Protein AF-A0A2W5YPA6-F1 (afdb_monomer_lite)

Foldseek 3Di:
DDFQAKAQAAAVQQCVPVLCVVVSVVLNVLPIDRALVSVQVSLQVSLVVCCVSCVVFDWADDVVLVVVQVCQVVVHPQWDQDPQGTKHWPDFDAQKTKIKDWGAQSGKFFFKFFQAKKKKKFWATGKWWKWKDAPPDRHTYIHIDYHGDMDIHGGPITMMIRRSHGTIMIMIMRHNVGDCPRMDGSHGHDDD

Sequence (192 aa):
MGASPSFELNHGALARDPRAAELAAALDLLSPIDSEETFNQYCREACRLWVVNFRNRVGETSARFAELLEQIERRSQSVIKTGWGGVVITLHEAPRVEKFLVIREGGYLALEMHEQKDERLEVQEGAGLILGRRPNDRSLTVEMLKPGAKFHFKPGMEHCLIGTEKLLVFERSIDPKGMDQDLIFIYEPAND

Structure (mmCIF, N/CA/C/O backbone):
data_AF-A0A2W5YPA6-F1
#
_entry.id   AF-A0A2W5YPA6-F1
#
loop_
_atom_site.group_PDB
_atom_site.id
_atom_site.type_symbol
_atom_site.label_atom_id
_atom_site.label_alt_id
_atom_site.label_comp_id
_atom_site.label_asym_id
_atom_site.label_entity_id
_atom_site.label_seq_id
_atom_site.pdbx_PDB_ins_code
_atom_site.Cartn_x
_atom_site.Cartn_y
_atom_site.Cartn_z
_atom_site.occupancy
_atom_site.B_iso_or_equiv
_atom_site.auth_seq_id
_atom_site.auth_comp_id
_atom_site.auth_asym_id
_atom_site.auth_atom_id
_atom_site.pdbx_PDB_model_num
ATOM 1 N N . MET A 1 1 ? 19.856 22.870 0.963 1.00 41.56 1 MET A N 1
ATOM 2 C CA . MET A 1 1 ? 18.860 21.990 0.326 1.00 41.56 1 MET A CA 1
ATOM 3 C C . MET A 1 1 ? 19.510 20.626 0.223 1.00 41.56 1 MET A C 1
ATOM 5 O O . MET A 1 1 ? 20.502 20.512 -0.485 1.00 41.56 1 MET A O 1
ATOM 9 N N . GLY A 1 2 ? 19.092 19.673 1.059 1.00 50.84 2 GLY A N 1
ATOM 10 C CA . GLY A 1 2 ? 19.577 18.294 0.954 1.00 50.84 2 GLY A CA 1
ATOM 11 C C . GLY A 1 2 ? 19.057 17.673 -0.340 1.00 50.84 2 GLY A C 1
ATOM 12 O O . GLY A 1 2 ? 18.005 18.087 -0.821 1.00 50.84 2 GLY A O 1
ATOM 13 N N . ALA A 1 3 ? 19.806 16.745 -0.928 1.00 64.50 3 ALA A N 1
ATOM 14 C CA . ALA A 1 3 ? 19.309 15.975 -2.062 1.00 64.50 3 ALA A CA 1
ATOM 15 C C . ALA A 1 3 ? 18.078 15.162 -1.626 1.00 64.50 3 ALA A C 1
ATOM 17 O O . ALA A 1 3 ? 18.093 14.580 -0.538 1.00 64.50 3 ALA A O 1
ATOM 18 N N . SER A 1 4 ? 17.035 15.132 -2.457 1.00 78.69 4 SER A N 1
ATOM 19 C CA . SER A 1 4 ? 15.907 14.219 -2.264 1.00 78.69 4 SER A CA 1
ATOM 20 C C . SER A 1 4 ? 16.412 12.768 -2.294 1.00 78.69 4 SER A C 1
ATOM 22 O O . SER A 1 4 ? 17.335 12.464 -3.057 1.00 78.69 4 SER A O 1
ATOM 24 N N . PRO A 1 5 ? 15.880 11.878 -1.443 1.00 89.00 5 PRO A N 1
ATOM 25 C CA . PRO A 1 5 ? 16.342 10.494 -1.379 1.00 89.00 5 PRO A CA 1
ATOM 26 C C . PRO A 1 5 ? 16.050 9.746 -2.686 1.00 89.00 5 PRO A C 1
ATOM 28 O O . PRO A 1 5 ? 14.962 9.842 -3.213 1.00 89.00 5 PRO A O 1
ATOM 31 N N . SER A 1 6 ? 16.990 8.956 -3.202 1.00 93.75 6 SER A N 1
ATOM 32 C CA . SER A 1 6 ? 16.769 8.138 -4.405 1.00 93.75 6 SER A CA 1
ATOM 33 C C . SER A 1 6 ? 16.605 6.665 -4.035 1.00 93.75 6 SER A C 1
ATOM 35 O O . SER A 1 6 ? 17.335 6.145 -3.183 1.00 93.75 6 SER A O 1
ATOM 37 N N . PHE A 1 7 ? 15.639 6.001 -4.666 1.00 95.38 7 PHE A N 1
ATOM 38 C CA . PHE A 1 7 ? 15.259 4.618 -4.419 1.00 95.38 7 PHE A CA 1
ATOM 39 C C . PHE A 1 7 ? 15.322 3.817 -5.716 1.00 95.38 7 PHE A C 1
ATOM 41 O O . PHE A 1 7 ? 14.496 3.990 -6.611 1.00 95.38 7 PHE A O 1
ATOM 48 N N . GLU A 1 8 ? 16.261 2.878 -5.781 1.00 97.06 8 GLU A N 1
ATOM 49 C CA . GLU A 1 8 ? 16.188 1.808 -6.774 1.00 97.06 8 GLU A CA 1
ATOM 50 C C . GLU A 1 8 ? 14.999 0.898 -6.460 1.00 97.06 8 GLU A C 1
ATOM 52 O O . GLU A 1 8 ? 14.679 0.657 -5.292 1.00 97.06 8 GLU A O 1
ATOM 57 N N . LEU A 1 9 ? 14.359 0.348 -7.481 1.00 97.94 9 LEU A N 1
ATOM 58 C CA . LEU A 1 9 ? 13.240 -0.568 -7.311 1.00 97.94 9 LEU A CA 1
ATOM 59 C C . LEU A 1 9 ? 13.679 -2.007 -7.572 1.00 97.94 9 LEU A C 1
ATOM 61 O O . LEU A 1 9 ? 14.484 -2.287 -8.452 1.00 97.94 9 LEU A O 1
ATOM 65 N N . ASN A 1 10 ? 13.163 -2.936 -6.772 1.00 98.06 10 ASN A N 1
ATOM 66 C CA . ASN A 1 10 ? 13.407 -4.362 -6.926 1.00 98.06 10 ASN A CA 1
ATOM 67 C C . ASN A 1 10 ? 12.083 -5.102 -7.118 1.00 98.06 10 ASN A C 1
ATOM 69 O O . ASN A 1 10 ? 11.376 -5.415 -6.156 1.00 98.06 10 ASN A O 1
ATOM 73 N N . HIS A 1 11 ? 11.782 -5.446 -8.367 1.00 98.19 11 HIS A N 1
ATOM 74 C CA . HIS A 1 11 ? 10.572 -6.180 -8.747 1.00 98.19 11 HIS A CA 1
ATOM 75 C C . HIS A 1 11 ? 10.747 -7.699 -8.720 1.00 98.19 11 HIS A C 1
ATOM 77 O O . HIS A 1 11 ? 9.853 -8.432 -9.141 1.00 98.19 11 HIS A O 1
ATOM 83 N N . GLY A 1 12 ? 11.872 -8.207 -8.211 1.00 97.25 12 GLY A N 1
ATOM 84 C CA . GLY A 1 12 ? 12.168 -9.637 -8.198 1.00 97.25 12 GLY A CA 1
ATOM 85 C C . GLY A 1 12 ? 11.138 -10.466 -7.428 1.00 97.25 12 GLY A C 1
ATOM 86 O O . GLY A 1 12 ? 10.905 -11.617 -7.782 1.00 97.25 12 GLY A O 1
ATOM 87 N N . ALA A 1 13 ? 10.501 -9.901 -6.397 1.00 96.00 13 ALA A N 1
ATOM 88 C CA . ALA A 1 13 ? 9.412 -10.556 -5.674 1.00 96.00 13 ALA A CA 1
ATOM 89 C C . ALA A 1 13 ? 8.113 -10.593 -6.499 1.00 96.00 13 ALA A C 1
ATOM 91 O O . ALA A 1 13 ? 7.509 -11.659 -6.620 1.00 96.00 13 ALA A O 1
ATOM 92 N N . LEU A 1 14 ? 7.734 -9.474 -7.128 1.00 96.56 14 LEU A N 1
ATOM 93 C CA . LEU A 1 14 ? 6.603 -9.398 -8.057 1.00 96.56 14 LEU A CA 1
ATOM 94 C C . LEU A 1 14 ? 6.757 -10.383 -9.229 1.00 96.56 14 LEU A C 1
ATOM 96 O O . LEU A 1 14 ? 5.828 -11.127 -9.536 1.00 96.56 14 LEU A O 1
ATOM 100 N N . ALA A 1 15 ? 7.952 -10.465 -9.818 1.00 96.75 15 ALA A N 1
ATOM 101 C CA . ALA A 1 15 ? 8.258 -11.337 -10.952 1.00 96.75 15 ALA A CA 1
ATOM 102 C C . ALA A 1 15 ? 8.195 -12.845 -10.633 1.00 96.75 15 ALA A C 1
ATOM 104 O O . ALA A 1 15 ? 8.212 -13.665 -11.552 1.00 96.75 15 ALA A O 1
ATOM 105 N N . ARG A 1 16 ? 8.112 -13.244 -9.352 1.00 94.94 16 ARG A N 1
ATOM 106 C CA . ARG A 1 16 ? 7.920 -14.658 -8.975 1.00 94.94 16 ARG A CA 1
ATOM 107 C C . ARG A 1 16 ? 6.534 -15.178 -9.328 1.00 94.94 16 ARG A C 1
ATOM 109 O O . ARG A 1 16 ? 6.386 -16.390 -9.460 1.00 94.94 16 ARG A O 1
ATOM 116 N N . ASP A 1 17 ? 5.534 -14.305 -9.450 1.00 91.38 17 ASP A N 1
ATOM 117 C CA . ASP A 1 17 ? 4.252 -14.681 -10.041 1.00 91.38 17 ASP A CA 1
ATOM 118 C C . ASP A 1 17 ? 4.383 -14.579 -11.569 1.00 91.38 17 ASP A C 1
ATOM 120 O O . ASP A 1 17 ? 4.526 -13.470 -12.089 1.00 91.38 17 ASP A O 1
ATOM 124 N N . PRO A 1 18 ? 4.308 -15.694 -12.322 1.00 91.81 18 PRO A N 1
ATOM 125 C CA . PRO A 1 18 ? 4.454 -15.661 -13.776 1.00 91.81 18 PRO A CA 1
ATOM 126 C C . PRO A 1 18 ? 3.436 -14.747 -14.463 1.00 91.81 18 PRO A C 1
ATOM 128 O O . PRO A 1 18 ? 3.719 -14.199 -15.524 1.00 91.81 18 PRO A O 1
ATOM 131 N N . ARG A 1 19 ? 2.263 -14.542 -13.849 1.00 91.25 19 ARG A N 1
ATOM 132 C CA . ARG A 1 19 ? 1.217 -13.648 -14.369 1.00 91.25 19 ARG A CA 1
ATOM 133 C C . ARG A 1 19 ? 1.603 -12.172 -14.245 1.00 91.25 19 ARG A C 1
ATOM 135 O O . ARG A 1 19 ? 1.060 -11.342 -14.962 1.00 91.25 19 ARG A O 1
ATOM 142 N N . ALA A 1 20 ? 2.526 -11.854 -13.338 1.00 94.56 20 ALA A N 1
ATOM 143 C CA . ALA A 1 20 ? 3.019 -10.507 -13.078 1.00 94.56 20 ALA A CA 1
ATOM 144 C C . ALA A 1 20 ? 4.408 -10.244 -13.681 1.00 94.56 20 ALA A C 1
ATOM 146 O O . ALA A 1 20 ? 4.919 -9.140 -13.531 1.00 94.56 20 ALA A O 1
ATOM 147 N N . ALA A 1 21 ? 5.028 -11.214 -14.361 1.00 95.06 21 ALA A N 1
ATOM 148 C CA . ALA A 1 21 ? 6.384 -11.066 -14.894 1.00 95.06 21 ALA A CA 1
ATOM 149 C C . ALA A 1 21 ? 6.496 -9.925 -15.922 1.00 95.06 21 ALA A C 1
ATOM 151 O O . ALA A 1 21 ? 7.429 -9.128 -15.860 1.00 95.06 21 ALA A O 1
ATOM 152 N N . GLU A 1 22 ? 5.519 -9.802 -16.826 1.00 95.69 22 GLU A N 1
ATOM 153 C CA . GLU A 1 22 ? 5.469 -8.697 -17.795 1.00 95.69 22 GLU A CA 1
ATOM 154 C C . GLU A 1 22 ? 5.248 -7.342 -17.110 1.00 95.69 22 GLU A C 1
ATOM 156 O O . GLU A 1 22 ? 5.902 -6.362 -17.462 1.00 95.69 22 GLU A O 1
ATOM 161 N N . LEU A 1 23 ? 4.375 -7.294 -16.095 1.00 97.12 23 LEU A N 1
ATOM 162 C CA . LEU A 1 23 ? 4.161 -6.096 -15.282 1.00 97.12 23 LEU A CA 1
ATOM 163 C C . LEU A 1 23 ? 5.455 -5.684 -14.566 1.00 97.12 23 LEU A C 1
ATOM 165 O O . LEU A 1 23 ? 5.827 -4.516 -14.600 1.00 97.12 23 LEU A O 1
ATOM 169 N N . ALA A 1 24 ? 6.153 -6.639 -13.948 1.00 97.75 24 ALA A N 1
ATOM 170 C CA . ALA A 1 24 ? 7.416 -6.404 -13.259 1.00 97.75 24 ALA A CA 1
ATOM 171 C C . ALA A 1 24 ? 8.476 -5.829 -14.206 1.00 97.75 24 ALA A C 1
ATOM 173 O O . ALA A 1 24 ? 9.089 -4.820 -13.878 1.00 97.75 24 ALA A O 1
ATOM 174 N N . ALA A 1 25 ? 8.641 -6.415 -15.396 1.00 97.56 25 ALA A N 1
ATOM 175 C CA . ALA A 1 25 ? 9.593 -5.926 -16.391 1.00 97.56 25 ALA A CA 1
ATOM 176 C C . ALA A 1 25 ? 9.253 -4.512 -16.890 1.00 97.56 25 ALA A C 1
ATOM 178 O O . ALA A 1 25 ? 10.150 -3.704 -17.106 1.00 97.56 25 ALA A O 1
ATOM 179 N N . ALA A 1 26 ? 7.966 -4.195 -17.063 1.00 97.88 26 ALA A N 1
ATOM 180 C CA . ALA A 1 26 ? 7.542 -2.859 -17.471 1.00 97.88 26 ALA A CA 1
ATOM 181 C C . ALA A 1 26 ? 7.770 -1.808 -16.371 1.00 97.88 26 ALA A C 1
ATOM 183 O O . ALA A 1 26 ? 8.152 -0.681 -16.678 1.00 97.88 26 ALA A O 1
ATOM 184 N N . LEU A 1 27 ? 7.557 -2.171 -15.102 1.00 98.12 27 LEU A N 1
ATOM 185 C CA . LEU A 1 27 ? 7.780 -1.282 -13.960 1.00 98.12 27 LEU A CA 1
ATOM 186 C C . LEU A 1 27 ? 9.261 -1.074 -13.628 1.00 98.12 27 LEU A C 1
ATOM 188 O O . LEU A 1 27 ? 9.614 -0.010 -13.128 1.00 98.12 27 LEU A O 1
ATOM 192 N N . ASP A 1 28 ? 10.125 -2.045 -13.925 1.00 97.56 28 ASP A N 1
ATOM 193 C CA . ASP A 1 28 ? 11.581 -1.932 -13.749 1.00 97.56 28 ASP A CA 1
ATOM 194 C C . ASP A 1 28 ? 12.168 -0.760 -14.557 1.00 97.56 28 ASP A C 1
ATOM 196 O O . ASP A 1 28 ? 13.028 -0.027 -14.074 1.00 97.56 28 ASP A O 1
ATOM 200 N N . LEU A 1 29 ? 11.604 -0.487 -15.742 1.00 97.75 29 LEU A N 1
ATOM 201 C CA . LEU A 1 29 ? 11.993 0.638 -16.607 1.00 97.75 29 LEU A CA 1
ATOM 202 C C . LEU A 1 29 ? 11.700 2.025 -16.010 1.00 97.75 29 LEU A C 1
ATOM 204 O O . LEU A 1 29 ? 12.133 3.029 -16.573 1.00 97.75 29 LEU A O 1
ATOM 208 N N . LEU A 1 30 ? 10.936 2.087 -14.918 1.00 97.75 30 LEU A N 1
ATOM 209 C CA . LEU A 1 30 ? 10.597 3.318 -14.205 1.00 97.75 30 LEU A CA 1
ATOM 210 C C . LEU A 1 30 ? 11.463 3.528 -12.948 1.00 97.75 30 LEU A C 1
ATOM 212 O O . LEU A 1 30 ? 11.221 4.477 -12.208 1.00 97.75 30 LEU A O 1
ATOM 216 N N . SER A 1 31 ? 12.441 2.652 -12.685 1.00 95.75 31 SER A N 1
ATOM 217 C CA . SER A 1 31 ? 13.458 2.856 -11.644 1.00 95.75 31 SER A CA 1
ATOM 218 C C . SER A 1 31 ? 14.522 3.866 -12.112 1.00 95.75 31 SER A C 1
ATOM 220 O O . SER A 1 31 ? 14.900 3.835 -13.287 1.00 95.75 31 SER A O 1
ATOM 222 N N . PRO A 1 32 ? 15.075 4.713 -11.223 1.00 97.00 32 PRO A N 1
ATOM 223 C CA . PRO A 1 32 ? 14.733 4.873 -9.808 1.00 97.00 32 PRO A CA 1
ATOM 224 C C . PRO A 1 32 ? 13.568 5.847 -9.568 1.00 97.00 32 PRO A C 1
ATOM 226 O O . PRO A 1 32 ? 13.236 6.676 -10.412 1.00 97.00 32 PRO A O 1
ATOM 229 N N . ILE A 1 33 ? 13.007 5.802 -8.357 1.00 97.38 33 ILE A N 1
ATOM 230 C CA . ILE A 1 33 ? 12.191 6.896 -7.811 1.00 97.38 33 ILE A CA 1
ATOM 231 C C . ILE A 1 33 ? 13.128 7.840 -7.053 1.00 97.38 33 ILE A C 1
ATOM 233 O O . ILE A 1 33 ? 13.719 7.456 -6.049 1.00 97.38 33 ILE A O 1
ATOM 237 N N . ASP A 1 34 ? 13.284 9.067 -7.529 1.00 96.00 34 ASP A N 1
ATOM 238 C CA . ASP A 1 34 ? 14.237 10.063 -7.012 1.00 96.00 34 ASP A CA 1
ATOM 239 C C . ASP A 1 34 ? 13.623 11.453 -6.779 1.00 96.00 34 ASP A C 1
ATOM 241 O O . ASP A 1 34 ? 14.274 12.381 -6.286 1.00 96.00 34 ASP A O 1
ATOM 245 N N . SER A 1 35 ? 12.338 11.595 -7.084 1.00 96.25 35 SER A N 1
ATOM 246 C CA . SER A 1 35 ? 11.561 12.803 -6.877 1.00 96.25 35 SER A CA 1
ATOM 247 C C . SER A 1 35 ? 10.093 12.455 -6.651 1.00 96.25 35 SER A C 1
ATOM 249 O O . SER A 1 35 ? 9.631 11.356 -6.958 1.00 96.25 35 SER A O 1
ATOM 251 N N . GLU A 1 36 ? 9.337 13.425 -6.145 1.00 96.44 36 GLU A N 1
ATOM 252 C CA . GLU A 1 36 ? 7.888 13.287 -6.022 1.00 96.44 36 GLU A CA 1
ATOM 253 C C . GLU A 1 36 ? 7.225 13.092 -7.396 1.00 96.44 36 GLU A C 1
ATOM 255 O O . GLU A 1 36 ? 6.270 12.330 -7.525 1.00 96.44 36 GLU A O 1
ATOM 260 N N . GLU A 1 37 ? 7.762 13.714 -8.450 1.00 97.00 37 GLU A N 1
ATOM 261 C CA . GLU A 1 37 ? 7.272 13.542 -9.819 1.00 97.00 37 GLU A CA 1
ATOM 262 C C . GLU A 1 37 ? 7.451 12.098 -10.305 1.00 97.00 37 GLU A C 1
ATOM 264 O O . GLU A 1 37 ? 6.480 11.485 -10.763 1.00 97.00 37 GLU A O 1
ATOM 269 N N . THR A 1 38 ? 8.651 11.526 -10.150 1.00 97.81 38 THR A N 1
ATOM 270 C CA . THR A 1 38 ? 8.932 10.139 -10.560 1.00 97.81 38 THR A CA 1
ATOM 271 C C . THR A 1 38 ? 8.180 9.127 -9.692 1.00 97.81 38 THR A C 1
ATOM 273 O O . THR A 1 38 ? 7.680 8.132 -10.218 1.00 97.81 38 THR A O 1
ATOM 276 N N . PHE A 1 39 ? 7.963 9.418 -8.403 1.00 98.25 39 PHE A N 1
ATOM 277 C CA . PHE A 1 39 ? 7.084 8.633 -7.524 1.00 98.25 39 PHE A CA 1
ATOM 278 C C . PHE A 1 39 ? 5.639 8.583 -8.041 1.00 98.25 39 PHE A C 1
ATOM 280 O O . PHE A 1 39 ? 5.053 7.508 -8.201 1.00 98.25 39 PHE A O 1
ATOM 287 N N . ASN A 1 40 ? 5.066 9.746 -8.342 1.00 98.25 40 ASN A N 1
ATOM 288 C CA . ASN A 1 40 ? 3.693 9.854 -8.821 1.00 98.25 40 ASN A CA 1
ATOM 289 C C . ASN A 1 40 ? 3.522 9.241 -10.219 1.00 98.25 40 ASN A C 1
ATOM 291 O O . ASN A 1 40 ? 2.516 8.582 -10.496 1.00 98.25 40 ASN A O 1
ATOM 295 N N . GLN A 1 41 ? 4.509 9.418 -11.104 1.00 98.31 41 GLN A N 1
ATOM 296 C CA . GLN A 1 41 ? 4.551 8.735 -12.396 1.00 98.31 41 GLN A CA 1
ATOM 297 C C . GLN A 1 41 ? 4.548 7.216 -12.208 1.00 98.31 41 GLN A C 1
ATOM 299 O O . GLN A 1 41 ? 3.727 6.538 -12.826 1.00 98.31 41 GLN A O 1
ATOM 304 N N . TYR A 1 42 ? 5.412 6.694 -11.335 1.00 98.62 42 TYR A N 1
ATOM 305 C CA . TYR A 1 42 ? 5.494 5.266 -11.052 1.00 98.62 42 TYR A CA 1
ATOM 306 C C . TYR A 1 42 ? 4.154 4.703 -10.565 1.00 98.62 42 TYR A C 1
ATOM 308 O O . TYR A 1 42 ? 3.667 3.710 -11.106 1.00 98.62 42 TYR A O 1
ATOM 316 N N . CYS A 1 43 ? 3.514 5.355 -9.588 1.00 98.62 43 CYS A N 1
ATOM 317 C CA . CYS A 1 43 ? 2.253 4.876 -9.020 1.00 98.62 43 CYS A CA 1
ATOM 318 C C . CYS A 1 43 ? 1.112 4.863 -10.049 1.00 98.62 43 CYS A C 1
ATOM 320 O O . CYS A 1 43 ? 0.372 3.881 -10.145 1.00 98.62 43 CYS A O 1
ATOM 322 N N . ARG A 1 44 ? 0.994 5.913 -10.873 1.00 98.25 44 ARG A N 1
ATOM 323 C CA . ARG A 1 44 ? -0.011 5.965 -11.948 1.00 98.25 44 ARG A CA 1
ATOM 324 C C . ARG A 1 44 ? 0.236 4.910 -13.022 1.00 98.25 44 ARG A C 1
ATOM 326 O O . ARG A 1 44 ? -0.708 4.243 -13.448 1.00 98.25 44 ARG A O 1
ATOM 333 N N . GLU A 1 45 ? 1.487 4.728 -13.437 1.00 98.31 45 GLU A N 1
ATOM 334 C CA . GLU A 1 45 ? 1.840 3.704 -14.422 1.00 98.31 45 GLU A CA 1
ATOM 335 C C . GLU A 1 45 ? 1.631 2.289 -13.880 1.00 98.31 45 GLU A C 1
ATOM 337 O O . GLU A 1 45 ? 1.141 1.434 -14.614 1.00 98.31 45 GLU A O 1
ATOM 342 N N . ALA A 1 46 ? 1.887 2.045 -12.593 1.00 98.38 46 ALA A N 1
ATOM 343 C CA . ALA A 1 46 ? 1.551 0.783 -11.942 1.00 98.38 46 ALA A CA 1
ATOM 344 C C . ALA A 1 46 ? 0.056 0.466 -12.027 1.00 98.38 46 ALA A C 1
ATOM 346 O O . ALA A 1 46 ? -0.308 -0.633 -12.450 1.00 98.38 46 ALA A O 1
ATOM 347 N N . CYS A 1 47 ? -0.814 1.430 -11.719 1.00 97.88 47 CYS A N 1
ATOM 348 C CA . CYS A 1 47 ? -2.259 1.268 -11.885 1.00 97.88 47 CYS A CA 1
ATOM 349 C C . CYS A 1 47 ? -2.645 1.025 -13.354 1.00 97.88 47 CYS A C 1
ATOM 351 O O . CYS A 1 47 ? -3.427 0.120 -13.652 1.00 97.88 47 CYS A O 1
ATOM 353 N N . ARG A 1 48 ? -2.070 1.783 -14.298 1.00 97.50 48 ARG A N 1
ATOM 354 C CA . ARG A 1 48 ? -2.369 1.644 -15.733 1.00 97.50 48 ARG A CA 1
ATOM 355 C C . ARG A 1 48 ? -1.945 0.280 -16.286 1.00 97.50 48 ARG A C 1
ATOM 357 O O . ARG A 1 48 ? -2.726 -0.371 -16.980 1.00 97.50 48 ARG A O 1
ATOM 364 N N . LEU A 1 49 ? -0.716 -0.147 -16.003 1.00 97.38 49 LEU A N 1
ATOM 365 C CA . LEU A 1 49 ? -0.167 -1.427 -16.454 1.00 97.38 49 LEU A CA 1
ATOM 366 C C . LEU A 1 49 ? -0.913 -2.600 -15.816 1.00 97.38 49 LEU A C 1
ATOM 368 O O . LEU A 1 49 ? -1.196 -3.586 -16.493 1.00 97.38 49 LEU A O 1
ATOM 372 N N . TRP A 1 50 ? -1.324 -2.471 -14.553 1.00 97.19 50 TRP A N 1
ATOM 373 C CA . TRP A 1 50 ? -2.134 -3.487 -13.890 1.00 97.19 50 TRP A CA 1
ATOM 374 C C . TRP A 1 50 ? -3.413 -3.819 -14.665 1.00 97.19 50 TRP A C 1
ATOM 376 O O . TRP A 1 50 ? -3.685 -4.992 -14.915 1.00 97.19 50 TRP A O 1
ATOM 386 N N . VAL A 1 51 ? -4.163 -2.807 -15.114 1.00 93.75 51 VAL A N 1
ATOM 387 C CA . VAL A 1 51 ? -5.401 -2.998 -15.897 1.00 93.75 51 VAL A CA 1
ATOM 388 C C . VAL A 1 51 ? -5.142 -3.762 -17.203 1.00 93.75 51 VAL A C 1
ATOM 390 O O . VAL A 1 51 ? -5.975 -4.559 -17.641 1.00 93.75 51 VAL A O 1
ATOM 393 N N . VAL A 1 52 ? -3.979 -3.553 -17.827 1.00 92.38 52 VAL A N 1
ATOM 394 C CA . VAL A 1 52 ? -3.590 -4.256 -19.058 1.00 92.38 52 VAL A CA 1
ATOM 395 C C . VAL A 1 52 ? -3.286 -5.729 -18.778 1.00 92.38 52 VAL A C 1
ATOM 397 O O . VAL A 1 52 ? -3.754 -6.595 -19.524 1.00 92.38 52 VAL A O 1
ATOM 400 N N . ASN A 1 53 ? -2.547 -6.007 -17.702 1.00 92.88 53 ASN A N 1
ATOM 401 C CA . ASN A 1 53 ? -2.068 -7.343 -17.342 1.00 92.88 53 ASN A CA 1
ATOM 402 C C . ASN A 1 53 ? -3.130 -8.213 -16.647 1.00 92.88 53 ASN A C 1
ATOM 404 O O . ASN A 1 53 ? -3.165 -9.425 -16.857 1.00 92.88 53 ASN A O 1
ATOM 408 N N . PHE A 1 54 ? -4.033 -7.617 -15.868 1.00 93.06 54 PHE A N 1
ATOM 409 C CA . PHE A 1 54 ? -5.016 -8.324 -15.042 1.00 93.06 54 PHE A CA 1
ATOM 410 C C . PHE A 1 54 ? -6.458 -7.971 -15.419 1.00 93.06 54 PHE A C 1
ATOM 412 O O . PHE A 1 54 ? -7.258 -7.533 -14.596 1.00 93.06 54 PHE A O 1
ATOM 419 N N . ARG A 1 55 ? -6.835 -8.229 -16.677 1.00 83.81 55 ARG A N 1
ATOM 420 C CA . ARG A 1 55 ? -8.186 -7.924 -17.197 1.00 83.81 55 ARG A CA 1
ATOM 421 C C . ARG A 1 55 ? -9.332 -8.570 -16.413 1.00 83.81 55 ARG A C 1
ATOM 423 O O . ARG A 1 55 ? -10.421 -8.011 -16.357 1.00 83.81 55 ARG A O 1
ATOM 430 N N . ASN A 1 56 ? -9.086 -9.735 -15.818 1.00 85.50 56 ASN A N 1
ATOM 431 C CA . ASN A 1 56 ? -10.079 -10.466 -15.028 1.00 85.50 56 ASN A CA 1
ATOM 432 C C . ASN A 1 56 ? -10.047 -10.109 -13.536 1.00 85.50 56 ASN A C 1
ATOM 434 O O . ASN A 1 56 ? -10.726 -10.778 -12.763 1.00 85.50 56 ASN A O 1
ATOM 438 N N . ARG A 1 57 ? -9.287 -9.070 -13.152 1.00 86.62 57 ARG A N 1
ATOM 439 C CA . ARG A 1 57 ? -8.972 -8.704 -11.765 1.00 86.62 57 ARG A CA 1
ATOM 440 C C . ARG A 1 57 ? -8.232 -9.821 -11.014 1.00 86.62 57 ARG A C 1
ATOM 442 O O . ARG A 1 57 ? -8.244 -10.989 -11.404 1.00 86.62 57 ARG A O 1
ATOM 449 N N . VAL A 1 58 ? -7.514 -9.456 -9.961 1.00 87.56 58 VAL A N 1
ATOM 450 C CA . VAL A 1 58 ? -6.797 -10.402 -9.091 1.00 87.56 58 VAL A CA 1
ATOM 451 C C . VAL A 1 58 ? -7.546 -10.604 -7.784 1.00 87.56 58 VAL A C 1
ATOM 453 O O . VAL A 1 58 ? -7.544 -11.719 -7.260 1.00 87.56 58 VAL A O 1
ATOM 456 N N . GLY A 1 59 ? -8.172 -9.550 -7.258 1.00 85.62 59 GLY A N 1
ATOM 457 C CA . GLY A 1 59 ? -8.894 -9.587 -5.997 1.00 85.62 59 GLY A CA 1
ATOM 458 C C . GLY A 1 59 ? -10.361 -9.213 -6.159 1.00 85.62 59 GLY A C 1
ATOM 459 O O . GLY A 1 59 ? -10.730 -8.311 -6.908 1.00 85.62 59 GLY A O 1
ATOM 460 N N . GLU A 1 60 ? -11.216 -9.894 -5.406 1.00 91.00 60 GLU A N 1
ATOM 461 C CA . GLU A 1 60 ? -12.614 -9.505 -5.262 1.00 91.00 60 GLU A CA 1
ATOM 462 C C . GLU A 1 60 ? -12.781 -8.594 -4.042 1.00 91.00 60 GLU A C 1
ATOM 464 O O . GLU A 1 60 ? -12.045 -8.700 -3.056 1.00 91.00 60 GLU A O 1
ATOM 469 N N . THR A 1 61 ? -13.772 -7.708 -4.107 1.00 93.12 61 THR A N 1
ATOM 470 C CA . THR A 1 61 ? -14.237 -6.922 -2.959 1.00 93.12 61 THR A CA 1
ATOM 471 C C . THR A 1 61 ? -15.675 -7.278 -2.635 1.00 93.12 61 THR A C 1
ATOM 473 O O . THR A 1 61 ? -16.488 -7.456 -3.544 1.00 93.12 61 THR A O 1
ATOM 476 N N . SER A 1 62 ? -15.998 -7.324 -1.350 1.00 94.94 62 SER A N 1
ATOM 477 C CA . SER A 1 62 ? -17.343 -7.585 -0.851 1.00 94.94 62 SER A CA 1
ATOM 478 C C . SER A 1 62 ? -18.147 -6.285 -0.689 1.00 94.94 62 SER A C 1
ATOM 480 O O . SER A 1 62 ? -17.661 -5.182 -0.960 1.00 94.94 62 SER A O 1
ATOM 482 N N . ALA A 1 63 ? -19.391 -6.395 -0.207 1.00 96.19 63 ALA A N 1
ATOM 483 C CA . ALA A 1 63 ? -20.190 -5.232 0.191 1.00 96.19 63 ALA A CA 1
ATOM 484 C C . ALA A 1 63 ? -19.491 -4.386 1.274 1.00 96.19 63 ALA A C 1
ATOM 486 O O . ALA A 1 63 ? -19.642 -3.166 1.292 1.00 96.19 63 ALA A O 1
ATOM 487 N N . ARG A 1 64 ? -18.649 -5.013 2.108 1.00 97.06 64 ARG A N 1
ATOM 488 C CA . ARG A 1 64 ? -17.924 -4.353 3.195 1.00 97.06 64 ARG A CA 1
ATOM 489 C C . ARG A 1 64 ? -17.036 -3.215 2.702 1.00 97.06 64 ARG A C 1
ATOM 491 O O . ARG A 1 64 ? -17.017 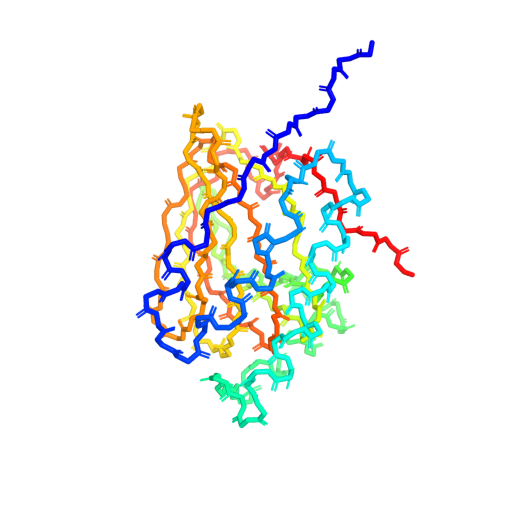-2.157 3.326 1.00 97.06 64 ARG A O 1
ATOM 498 N N . PHE A 1 65 ? -16.316 -3.399 1.591 1.00 98.12 65 PHE A N 1
ATOM 499 C CA . PHE A 1 65 ? -15.506 -2.322 1.014 1.00 98.12 65 PHE A CA 1
ATOM 500 C C . PHE A 1 65 ? -16.371 -1.097 0.695 1.00 98.12 65 PHE A C 1
ATOM 502 O O . PHE A 1 65 ? -16.016 0.027 1.047 1.00 98.12 65 PHE A O 1
ATOM 509 N N . ALA A 1 66 ? -17.517 -1.314 0.043 1.00 97.44 66 ALA A N 1
ATOM 510 C CA . ALA A 1 66 ? -18.419 -0.235 -0.345 1.00 97.44 66 ALA A CA 1
ATOM 511 C C . ALA A 1 66 ? -19.015 0.477 0.879 1.00 97.44 66 ALA A C 1
ATOM 513 O O . ALA A 1 66 ? -19.055 1.704 0.899 1.00 97.44 66 ALA A O 1
ATOM 514 N N . GLU A 1 67 ? -19.404 -0.275 1.909 1.00 97.69 67 GLU A N 1
ATOM 515 C CA . GLU A 1 67 ? -19.927 0.267 3.168 1.00 97.69 67 GLU A CA 1
ATOM 516 C C . GLU A 1 67 ? -18.895 1.138 3.898 1.00 97.69 67 GLU A C 1
ATOM 518 O O . GLU A 1 67 ? -19.214 2.243 4.336 1.00 97.69 67 GLU A O 1
ATOM 523 N N . LEU A 1 68 ? -17.644 0.678 4.015 1.00 98.00 68 LEU A N 1
ATOM 524 C CA . LEU A 1 68 ? -16.576 1.450 4.661 1.00 98.00 68 LEU A CA 1
ATOM 525 C C . LEU A 1 68 ? -16.223 2.704 3.856 1.00 98.00 68 LEU A C 1
ATOM 527 O O . LEU A 1 68 ? -16.038 3.782 4.422 1.00 98.00 68 LEU A O 1
ATOM 531 N N . LEU A 1 69 ? -16.179 2.587 2.529 1.00 97.75 69 LEU A N 1
ATOM 532 C CA . LEU A 1 69 ? -15.947 3.727 1.653 1.00 97.75 69 LEU A CA 1
ATOM 533 C C . LEU A 1 69 ? -17.073 4.763 1.762 1.00 97.75 69 LEU A C 1
ATOM 535 O O . LEU A 1 69 ? -16.814 5.963 1.794 1.00 97.75 69 LEU A O 1
ATOM 539 N N . GLU A 1 70 ? -18.322 4.316 1.861 1.00 97.00 70 GLU A N 1
ATOM 540 C CA . GLU A 1 70 ? -19.462 5.200 2.075 1.00 97.00 70 GLU A CA 1
ATOM 541 C C . GLU A 1 70 ? -19.388 5.919 3.432 1.00 97.00 70 GLU A C 1
ATOM 543 O O . GLU A 1 70 ? -19.676 7.116 3.506 1.00 97.00 70 GLU A O 1
ATOM 548 N N . GLN A 1 71 ? -18.950 5.237 4.496 1.00 96.81 71 GLN A N 1
ATOM 549 C CA . GLN A 1 71 ? -18.724 5.873 5.799 1.00 96.81 71 GLN A CA 1
ATOM 550 C C . GLN A 1 71 ? -17.695 7.009 5.714 1.00 96.81 71 GLN A C 1
ATOM 552 O O . GLN A 1 71 ? -17.929 8.079 6.292 1.00 96.81 71 GLN A O 1
ATOM 557 N N . ILE A 1 72 ? -16.603 6.798 4.964 1.00 97.25 72 ILE A N 1
ATOM 558 C CA . ILE A 1 72 ? -15.572 7.812 4.690 1.00 97.25 72 ILE A CA 1
ATOM 559 C C . ILE A 1 72 ? -16.169 8.996 3.922 1.00 97.25 72 ILE A C 1
ATOM 561 O O . ILE A 1 72 ? -15.984 10.149 4.317 1.00 97.25 72 ILE A O 1
ATOM 565 N N . GLU A 1 73 ? -16.923 8.733 2.853 1.00 95.31 73 GLU A N 1
ATOM 566 C CA . GLU A 1 73 ? -17.523 9.785 2.025 1.00 95.31 73 GLU A CA 1
ATOM 567 C C . GLU A 1 73 ? -18.533 10.641 2.789 1.00 95.31 73 GLU A C 1
ATOM 569 O O . GLU A 1 73 ? -18.572 11.862 2.620 1.00 95.31 73 GLU A O 1
ATOM 574 N N . ARG A 1 74 ? -19.295 10.022 3.694 1.00 95.00 74 ARG A N 1
ATOM 575 C CA . ARG A 1 74 ? -20.240 10.715 4.578 1.00 95.00 74 ARG A CA 1
ATOM 576 C C . ARG A 1 74 ? -19.562 11.459 5.733 1.00 95.00 74 ARG A C 1
ATOM 578 O O . ARG A 1 74 ? -20.258 12.155 6.467 1.00 95.00 74 ARG A O 1
ATOM 585 N N . ARG A 1 75 ? -18.237 11.330 5.901 1.00 88.88 75 ARG A N 1
ATOM 586 C CA . ARG A 1 75 ? -17.467 11.876 7.035 1.00 88.88 75 ARG A CA 1
ATOM 587 C C . ARG A 1 75 ? -18.079 11.484 8.383 1.00 88.88 75 ARG A C 1
ATOM 589 O O . ARG A 1 75 ? -18.307 12.327 9.249 1.00 88.88 75 ARG A O 1
ATOM 596 N N . SER A 1 76 ? -18.383 10.194 8.525 1.00 84.88 76 SER A N 1
ATOM 597 C CA . SER A 1 76 ? -18.906 9.632 9.775 1.00 84.88 76 SER A CA 1
ATOM 598 C C . SER A 1 76 ? -17.893 9.784 10.921 1.00 84.88 76 SER A C 1
ATOM 600 O O . SER A 1 76 ? -16.744 10.168 10.712 1.00 84.88 76 SER A O 1
ATOM 602 N N . GLN A 1 77 ? -18.295 9.492 12.158 1.00 86.38 77 GLN A N 1
ATOM 603 C CA . GLN A 1 77 ? -17.351 9.501 13.278 1.00 86.38 77 GLN A CA 1
ATOM 604 C C . GLN A 1 77 ? -16.225 8.472 13.046 1.00 86.38 77 GLN A C 1
ATOM 606 O O . GLN A 1 77 ? -16.475 7.400 12.501 1.00 86.38 77 GLN A O 1
ATOM 611 N N . SER A 1 78 ? -15.001 8.798 13.475 1.00 92.88 78 SER A N 1
ATOM 612 C CA . SER A 1 78 ? -13.827 7.909 13.402 1.00 92.88 78 SER A CA 1
ATOM 613 C C . SER A 1 78 ? -13.345 7.567 11.983 1.00 92.88 78 SER A C 1
ATOM 615 O O . SER A 1 78 ? -12.774 6.499 11.767 1.00 92.88 78 SER A O 1
ATOM 617 N N . VAL A 1 79 ? -13.526 8.473 11.015 1.00 95.75 79 VAL A N 1
ATOM 618 C CA . VAL A 1 79 ? -12.964 8.329 9.661 1.00 95.75 79 VAL A CA 1
ATOM 619 C C . VAL A 1 79 ? -12.030 9.483 9.303 1.00 95.75 79 VAL A C 1
ATOM 621 O O . VAL A 1 79 ? -12.215 10.610 9.763 1.00 95.75 79 VAL A O 1
ATOM 624 N N . ILE A 1 80 ? -11.055 9.214 8.437 1.00 95.00 80 ILE A N 1
ATOM 625 C CA . ILE A 1 80 ? -10.180 10.224 7.827 1.00 95.00 80 ILE A CA 1
ATOM 626 C C . ILE A 1 80 ? -10.337 10.103 6.312 1.00 95.00 80 ILE A C 1
ATOM 628 O O . ILE A 1 80 ? -10.028 9.060 5.741 1.00 95.00 80 ILE A O 1
ATOM 632 N N . LYS A 1 81 ? -10.842 11.152 5.654 1.00 96.06 81 LYS A N 1
ATOM 633 C CA . LYS A 1 81 ? -10.997 11.183 4.191 1.00 96.06 81 LYS A CA 1
ATOM 634 C C . LYS A 1 81 ? -9.721 11.701 3.532 1.00 96.06 81 LYS A C 1
ATOM 636 O O . LYS A 1 81 ? -9.209 12.740 3.940 1.00 96.06 81 LYS A O 1
ATOM 641 N N . THR A 1 82 ? -9.270 11.018 2.485 1.00 94.38 82 THR A N 1
ATOM 642 C CA . THR A 1 82 ? -8.063 11.355 1.714 1.00 94.38 82 THR A CA 1
ATOM 643 C C . THR A 1 82 ? -8.360 11.351 0.209 1.00 94.38 82 THR A C 1
ATOM 645 O O . THR A 1 82 ? -9.448 10.956 -0.214 1.00 94.38 82 THR A O 1
ATOM 648 N N . GLY A 1 83 ? -7.405 11.794 -0.619 1.00 93.81 83 GLY A N 1
ATOM 649 C CA . GLY A 1 83 ? -7.531 11.737 -2.084 1.00 93.81 83 GLY A CA 1
ATOM 650 C C . GLY A 1 83 ? -7.560 10.305 -2.637 1.00 93.81 83 GLY A C 1
ATOM 651 O O . GLY A 1 83 ? -8.288 10.013 -3.581 1.00 93.81 83 GLY A O 1
ATOM 652 N N . TRP A 1 84 ? -6.845 9.377 -1.996 1.00 96.50 84 TRP A N 1
ATOM 653 C CA . TRP A 1 84 ? -6.768 7.969 -2.407 1.00 96.50 84 TRP A CA 1
ATOM 654 C C . TRP A 1 84 ? -7.926 7.098 -1.887 1.00 96.50 84 TRP A C 1
ATOM 656 O O . TRP A 1 84 ? -8.061 5.939 -2.284 1.00 96.50 84 TRP A O 1
ATOM 666 N N . GLY A 1 85 ? -8.777 7.630 -1.007 1.00 97.12 85 GLY A N 1
ATOM 667 C CA . GLY A 1 85 ? -9.853 6.896 -0.347 1.00 97.12 85 GLY A CA 1
ATOM 668 C C . GLY A 1 85 ? -10.022 7.371 1.089 1.00 97.12 85 GLY A C 1
ATOM 669 O O . GLY A 1 85 ? -10.579 8.445 1.329 1.00 97.12 85 GLY A O 1
ATOM 670 N N . GLY A 1 86 ? -9.545 6.579 2.045 1.00 97.38 86 GLY A N 1
ATOM 671 C CA . GLY A 1 86 ? -9.438 7.026 3.425 1.00 97.38 86 GLY A CA 1
ATOM 672 C C . GLY A 1 86 ? -9.264 5.909 4.439 1.00 97.38 86 GLY A C 1
ATOM 673 O O . GLY A 1 86 ? -8.979 4.756 4.116 1.00 97.38 86 GLY A O 1
ATOM 674 N N . VAL A 1 87 ? -9.459 6.286 5.694 1.00 97.69 87 VAL A N 1
ATOM 675 C CA . VAL A 1 87 ? -9.254 5.444 6.865 1.00 97.69 87 VAL A CA 1
ATOM 676 C C . VAL A 1 87 ? -10.552 5.341 7.656 1.00 97.69 87 VAL A C 1
ATOM 678 O O . VAL A 1 87 ? -11.216 6.354 7.875 1.00 97.69 87 VAL A O 1
ATOM 681 N N . VAL A 1 88 ? -10.879 4.142 8.138 1.00 98.06 88 VAL A N 1
ATOM 682 C CA . VAL A 1 88 ? -11.908 3.919 9.167 1.00 98.06 88 VAL A CA 1
ATOM 683 C C . VAL A 1 88 ? -11.233 3.369 10.418 1.00 98.06 88 VAL A C 1
ATOM 685 O O . VAL A 1 88 ? -10.706 2.259 10.399 1.00 98.06 88 VAL A O 1
ATOM 688 N N . ILE A 1 89 ? -11.235 4.137 11.504 1.00 97.06 89 ILE A N 1
ATOM 689 C CA . ILE A 1 89 ? -10.613 3.765 12.778 1.00 97.06 89 ILE A CA 1
ATOM 690 C C . ILE A 1 89 ? -11.598 2.899 13.567 1.00 97.06 89 ILE A C 1
ATOM 692 O O . ILE A 1 89 ? -12.712 3.331 13.865 1.00 97.06 89 ILE A O 1
ATOM 696 N N . THR A 1 90 ? -11.186 1.683 13.923 1.00 96.62 90 THR A N 1
ATOM 697 C CA . THR A 1 90 ? -12.015 0.726 14.675 1.00 96.62 90 THR A CA 1
ATOM 698 C C . THR A 1 90 ? -11.625 0.618 16.141 1.00 96.62 90 THR A C 1
ATOM 700 O O . THR A 1 90 ? -12.473 0.292 16.968 1.00 96.62 90 THR A O 1
ATOM 703 N N . LEU A 1 91 ? -10.369 0.922 16.477 1.00 95.62 91 LEU A N 1
ATOM 704 C CA . LEU A 1 91 ? -9.881 1.007 17.850 1.00 95.62 91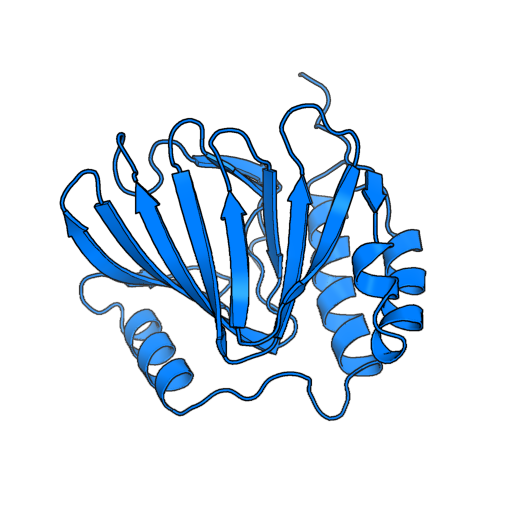 LEU A CA 1
ATOM 705 C C . LEU A 1 91 ? -8.898 2.169 17.967 1.00 95.62 91 LEU A C 1
ATOM 707 O O . LEU A 1 91 ? -7.980 2.288 17.158 1.00 95.62 91 LEU A O 1
ATOM 711 N N . HIS A 1 92 ? -9.060 2.990 19.000 1.00 94.00 92 HIS A N 1
ATOM 712 C CA . HIS A 1 92 ? -8.096 4.025 19.358 1.00 94.00 92 HIS A CA 1
ATOM 713 C C . HIS A 1 92 ? -7.947 4.065 20.882 1.00 94.00 92 HIS A C 1
ATOM 715 O O . HIS A 1 92 ? -8.656 4.785 21.581 1.00 94.00 92 HIS A O 1
ATOM 721 N N . GLU A 1 93 ? -7.036 3.242 21.397 1.00 93.00 93 GLU A N 1
ATOM 722 C CA . GLU A 1 93 ? -6.756 3.086 22.825 1.00 93.00 93 GLU A CA 1
ATOM 723 C C . GLU A 1 93 ? -5.248 3.102 23.046 1.00 93.00 93 GLU A C 1
ATOM 725 O O . GLU A 1 93 ? -4.598 2.066 22.926 1.00 93.00 93 GLU A O 1
ATOM 730 N N . ALA A 1 94 ? -4.687 4.268 23.371 1.00 89.69 94 ALA A N 1
ATOM 731 C CA . ALA A 1 94 ? -3.242 4.462 23.427 1.00 89.69 94 ALA A CA 1
ATOM 732 C C . ALA A 1 94 ? -2.506 3.362 24.237 1.00 89.69 94 ALA A C 1
ATOM 734 O O . ALA A 1 94 ? -2.901 3.058 25.367 1.00 89.69 94 ALA A O 1
ATOM 735 N N . PRO A 1 95 ? -1.426 2.769 23.691 1.00 92.62 95 PRO A N 1
ATOM 736 C CA . PRO A 1 95 ? -0.805 3.077 22.397 1.00 92.62 95 PRO A CA 1
ATOM 737 C C . PRO A 1 95 ? -1.386 2.267 21.220 1.00 92.62 95 PRO A C 1
ATOM 739 O O . PRO A 1 95 ? -0.812 2.250 20.146 1.00 92.62 95 PRO A O 1
ATOM 742 N N . ARG A 1 96 ? -2.467 1.511 21.393 1.00 95.31 96 ARG A N 1
ATOM 743 C CA . ARG A 1 96 ? -3.023 0.631 20.357 1.00 95.31 96 ARG A CA 1
ATOM 744 C C . ARG A 1 96 ? -3.957 1.387 19.419 1.00 95.31 96 ARG A C 1
ATOM 746 O O . ARG A 1 96 ? -4.902 2.042 19.863 1.00 95.31 96 ARG A O 1
ATOM 753 N N . VAL A 1 97 ? -3.744 1.201 18.123 1.00 95.56 97 VAL A N 1
ATOM 754 C CA . VAL A 1 97 ? -4.643 1.684 17.074 1.00 95.56 97 VAL A CA 1
ATOM 755 C C . VAL A 1 97 ? -4.971 0.528 16.134 1.00 95.56 97 VAL A C 1
ATOM 757 O O . VAL A 1 97 ? -4.106 -0.276 15.782 1.00 95.56 97 VAL A O 1
ATOM 760 N N . GLU A 1 98 ? -6.237 0.431 15.741 1.00 97.25 98 GLU A N 1
ATOM 761 C CA . GLU A 1 98 ? -6.678 -0.457 14.669 1.00 97.25 98 GLU A CA 1
ATOM 762 C C . GLU A 1 98 ? -7.500 0.341 13.667 1.00 97.25 98 GLU A C 1
ATOM 764 O O . GLU A 1 98 ? -8.382 1.123 14.046 1.00 97.25 98 GLU A O 1
ATOM 769 N N . LYS A 1 99 ? -7.205 0.152 12.382 1.00 97.31 99 LYS A N 1
ATOM 770 C CA . LYS A 1 99 ? -7.864 0.883 11.305 1.00 97.31 99 LYS A CA 1
ATOM 771 C C . LYS A 1 99 ? -7.979 0.054 10.032 1.00 97.31 99 LYS A C 1
ATOM 773 O O . LYS A 1 99 ? -7.160 -0.817 9.755 1.00 97.31 99 LYS A O 1
ATOM 778 N N . PHE A 1 100 ? -9.005 0.346 9.243 1.00 98.56 100 PHE A N 1
ATOM 779 C CA . PHE A 1 100 ? -9.082 -0.063 7.847 1.00 98.56 100 PHE A CA 1
ATOM 780 C C . PHE A 1 100 ? -8.533 1.048 6.964 1.00 98.56 100 PHE A C 1
ATOM 782 O O . PHE A 1 100 ? -9.011 2.179 7.038 1.00 98.56 100 PHE A O 1
ATOM 789 N N . LEU A 1 101 ? -7.584 0.704 6.098 1.00 98.56 101 LEU A N 1
ATOM 790 C CA . LEU A 1 101 ? -7.206 1.510 4.945 1.00 98.56 101 LEU A CA 1
ATOM 791 C C . LEU A 1 101 ? -8.105 1.083 3.783 1.00 98.56 101 LEU A C 1
ATOM 793 O O . LEU A 1 101 ? -8.079 -0.075 3.355 1.00 98.56 101 LEU A O 1
ATOM 797 N N . VAL A 1 102 ? -8.935 2.009 3.309 1.00 98.62 102 VAL A N 1
ATOM 798 C CA . VAL A 1 102 ? -9.896 1.787 2.226 1.00 98.62 102 VAL A CA 1
ATOM 799 C C . VAL A 1 102 ? -9.388 2.530 1.001 1.00 98.62 102 VAL A C 1
ATOM 801 O O . VAL A 1 102 ? -9.619 3.729 0.841 1.00 98.62 102 VAL A O 1
ATOM 804 N N . ILE A 1 103 ? -8.650 1.821 0.154 1.00 98.62 103 ILE A N 1
ATOM 805 C CA . ILE A 1 103 ? -7.936 2.410 -0.976 1.00 98.62 103 ILE A CA 1
ATOM 806 C C . ILE A 1 103 ? -8.767 2.195 -2.240 1.00 98.62 103 ILE A C 1
ATOM 808 O O . ILE A 1 103 ? -9.163 1.073 -2.573 1.00 98.62 103 ILE A O 1
ATOM 812 N N . ARG A 1 104 ? -9.089 3.289 -2.932 1.00 98.06 104 ARG A N 1
ATOM 813 C CA . ARG A 1 104 ? -9.817 3.247 -4.205 1.00 98.06 104 ARG A CA 1
ATOM 814 C C . ARG A 1 104 ? -8.935 2.623 -5.285 1.00 98.06 104 ARG A C 1
ATOM 816 O O . ARG A 1 104 ? -7.718 2.733 -5.233 1.00 98.06 104 ARG A O 1
ATOM 823 N N . GLU A 1 105 ? -9.566 2.034 -6.296 1.00 97.38 105 GLU A N 1
ATOM 824 C CA . GLU A 1 105 ? -8.866 1.652 -7.527 1.00 97.38 105 GLU A CA 1
ATOM 825 C C . GLU A 1 105 ? -8.202 2.895 -8.139 1.00 97.38 105 GLU A C 1
ATOM 827 O O . GLU A 1 105 ? -8.865 3.914 -8.339 1.00 97.38 105 GLU A O 1
ATOM 832 N N . GLY A 1 106 ? -6.894 2.819 -8.377 1.00 97.12 106 GLY A N 1
ATOM 833 C CA . GLY A 1 106 ? -6.055 3.933 -8.818 1.00 97.12 106 GLY A CA 1
ATOM 834 C C . GLY A 1 106 ? -5.458 4.787 -7.692 1.00 97.12 106 GLY A C 1
ATOM 835 O O . GLY A 1 106 ? -4.572 5.592 -7.969 1.00 97.12 106 GLY A O 1
ATOM 836 N N . GLY A 1 107 ? -5.908 4.629 -6.443 1.00 97.69 107 GLY A N 1
ATOM 837 C CA . GLY A 1 107 ? -5.423 5.394 -5.294 1.00 97.69 107 GLY A CA 1
ATOM 838 C C . GLY A 1 107 ? -4.122 4.834 -4.721 1.00 97.69 107 GLY A C 1
ATOM 839 O O . GLY A 1 107 ? -3.902 3.625 -4.722 1.00 97.69 107 GLY A O 1
ATOM 840 N N . TYR A 1 108 ? -3.264 5.703 -4.195 1.00 98.50 108 TYR A N 1
ATOM 841 C CA . TYR A 1 108 ? -2.018 5.315 -3.536 1.00 98.50 108 TYR A CA 1
ATOM 842 C C . TYR A 1 108 ? -1.718 6.234 -2.355 1.00 98.50 108 TYR A C 1
ATOM 844 O O . TYR A 1 108 ? -2.080 7.412 -2.351 1.00 98.50 108 TYR A O 1
ATOM 852 N N . LEU A 1 109 ? -1.101 5.655 -1.329 1.00 98.00 109 LEU A N 1
ATOM 853 C CA . LEU A 1 109 ? -0.619 6.377 -0.156 1.00 98.00 109 LEU A CA 1
ATOM 854 C C . LEU A 1 109 ? 0.703 7.073 -0.494 1.00 98.00 109 LEU A C 1
ATOM 856 O O . LEU A 1 109 ? 1.316 6.784 -1.521 1.00 98.00 109 LEU A O 1
ATOM 860 N N . ALA A 1 110 ? 1.154 7.974 0.373 1.00 97.50 110 ALA A N 1
ATOM 861 C CA . ALA A 1 110 ? 2.498 8.524 0.267 1.00 97.50 110 ALA A CA 1
ATOM 862 C C . ALA A 1 110 ? 3.566 7.425 0.395 1.00 97.50 110 ALA A C 1
ATOM 864 O O . ALA A 1 110 ? 3.318 6.356 0.958 1.00 97.50 110 ALA A O 1
ATOM 865 N N . LEU A 1 111 ? 4.764 7.699 -0.126 1.00 97.94 111 LEU A N 1
ATOM 866 C CA . LEU A 1 111 ? 5.959 7.007 0.338 1.00 97.94 111 LEU A CA 1
ATOM 867 C C . LEU A 1 111 ? 6.347 7.628 1.673 1.00 97.94 111 LEU A C 1
ATOM 869 O O . LEU A 1 111 ? 6.701 8.807 1.739 1.00 97.94 111 LEU A O 1
ATOM 873 N N . GLU A 1 112 ? 6.260 6.833 2.728 1.00 96.44 112 GLU A N 1
ATOM 874 C CA . GLU A 1 112 ? 6.357 7.324 4.095 1.00 96.44 112 GLU A CA 1
ATOM 875 C C . GLU A 1 112 ? 7.072 6.332 5.010 1.00 96.44 112 GLU A C 1
ATOM 877 O O . GLU A 1 112 ? 7.317 5.176 4.656 1.00 96.44 112 GLU A O 1
ATOM 882 N N . MET A 1 113 ? 7.433 6.804 6.198 1.00 96.00 113 MET A N 1
ATOM 883 C CA . MET A 1 113 ? 7.882 5.962 7.300 1.00 96.00 113 MET A CA 1
ATOM 884 C C . MET A 1 113 ? 7.367 6.509 8.627 1.00 96.00 113 MET A C 1
ATOM 886 O O . MET A 1 113 ? 7.067 7.696 8.752 1.00 96.00 113 MET A O 1
ATOM 890 N N . HIS A 1 114 ? 7.356 5.651 9.640 1.00 95.38 114 HIS A N 1
ATOM 891 C CA . HIS A 1 114 ? 7.034 6.023 11.013 1.00 95.38 114 HIS A CA 1
ATOM 892 C C . HIS A 1 114 ? 8.283 6.010 11.898 1.00 95.38 114 HIS A C 1
ATOM 894 O O . HIS A 1 114 ? 9.042 5.041 11.877 1.00 95.38 114 HIS A O 1
ATOM 900 N N . GLU A 1 115 ? 8.505 7.044 12.713 1.00 93.12 115 GLU A N 1
ATOM 901 C CA . GLU A 1 115 ? 9.662 7.080 13.625 1.00 93.12 115 GLU A CA 1
ATOM 902 C C . GLU A 1 115 ? 9.559 6.087 14.792 1.00 93.12 115 GLU A C 1
ATOM 904 O O . GLU A 1 115 ? 10.587 5.655 15.319 1.00 93.12 115 GLU A O 1
ATOM 909 N N . GLN A 1 116 ? 8.344 5.772 15.255 1.00 94.25 116 GLN A N 1
ATOM 910 C CA . GLN A 1 116 ? 8.106 5.022 16.495 1.00 94.25 116 GLN A CA 1
ATOM 911 C C . GLN A 1 116 ? 7.009 3.961 16.389 1.00 94.25 116 GLN A C 1
ATOM 913 O O . GLN A 1 116 ? 7.019 3.015 17.183 1.00 94.25 116 GLN A O 1
ATOM 918 N N . LYS A 1 117 ? 6.084 4.094 15.440 1.00 94.81 117 LYS A N 1
ATOM 919 C CA . LYS A 1 117 ? 4.985 3.158 15.230 1.00 94.81 117 LYS A CA 1
ATOM 920 C C . LYS A 1 117 ? 5.498 1.804 14.736 1.00 94.81 117 LYS A C 1
ATOM 922 O O . LYS A 1 117 ? 6.303 1.716 13.810 1.00 94.81 117 LYS A O 1
ATOM 927 N N . ASP A 1 118 ? 5.013 0.736 15.363 1.00 96.75 118 ASP A N 1
ATOM 928 C CA . ASP A 1 118 ? 5.186 -0.649 14.907 1.00 96.75 118 ASP A CA 1
ATOM 929 C C . ASP A 1 118 ? 3.833 -1.148 14.403 1.00 96.75 118 ASP A C 1
ATOM 931 O O . ASP A 1 118 ? 2.877 -1.246 15.179 1.00 96.75 118 ASP A O 1
ATOM 935 N N . GLU A 1 119 ? 3.735 -1.447 13.110 1.00 96.75 119 GLU A N 1
ATOM 936 C CA . GLU A 1 119 ? 2.461 -1.741 12.458 1.00 96.75 119 GLU A CA 1
ATOM 937 C C . GLU A 1 119 ? 2.468 -3.052 11.680 1.00 96.75 119 GLU A C 1
ATOM 939 O O . GLU A 1 119 ? 3.464 -3.506 11.112 1.00 96.75 119 GLU A O 1
ATOM 944 N N . ARG A 1 120 ? 1.304 -3.692 11.668 1.00 98.50 120 ARG A N 1
ATOM 945 C CA . ARG A 1 120 ? 1.051 -4.935 10.951 1.00 98.50 120 ARG A CA 1
ATOM 946 C C . ARG A 1 120 ? -0.122 -4.733 10.021 1.00 98.50 120 ARG A C 1
ATOM 948 O O . ARG A 1 120 ? -1.217 -4.417 10.482 1.00 98.50 120 ARG A O 1
ATOM 955 N N . LEU A 1 121 ? 0.112 -4.992 8.743 1.00 98.62 121 LEU A N 1
ATOM 956 C CA . LEU A 1 121 ? -0.904 -4.934 7.705 1.00 98.62 121 LEU A CA 1
ATOM 957 C C . LEU A 1 121 ? -1.356 -6.341 7.337 1.00 98.62 121 LEU A C 1
ATOM 959 O O . LEU A 1 121 ? -0.538 -7.254 7.206 1.00 98.62 121 LEU A O 1
ATOM 963 N N . GLU A 1 122 ? -2.656 -6.500 7.134 1.00 98.62 122 GLU A N 1
ATOM 964 C CA . GLU A 1 122 ? -3.261 -7.694 6.561 1.00 98.62 122 GLU A CA 1
ATOM 965 C C . GLU A 1 122 ? -4.222 -7.287 5.446 1.00 98.62 122 GLU A C 1
ATOM 967 O O . GLU A 1 122 ? -5.214 -6.596 5.685 1.00 98.62 122 GLU A O 1
ATOM 972 N N . VAL A 1 123 ? -3.940 -7.731 4.223 1.00 98.56 123 VAL A N 1
ATOM 973 C CA . VAL A 1 123 ? -4.826 -7.487 3.081 1.00 98.56 123 VAL A CA 1
ATOM 974 C C . VAL A 1 123 ? -6.083 -8.334 3.249 1.00 98.56 123 VAL A C 1
ATOM 976 O O . VAL A 1 123 ? -6.002 -9.560 3.324 1.00 98.56 123 VAL A O 1
ATOM 979 N N . GLN A 1 124 ? -7.241 -7.683 3.309 1.00 98.44 124 GLN A N 1
ATOM 980 C CA . GLN A 1 124 ? -8.535 -8.337 3.507 1.00 98.44 124 GLN A CA 1
ATOM 981 C C . GLN A 1 124 ? -9.245 -8.592 2.177 1.00 98.44 124 GLN A C 1
ATOM 983 O O . GLN A 1 124 ? -9.764 -9.682 1.957 1.00 98.44 124 GLN A O 1
ATOM 988 N N . GLU A 1 125 ? -9.260 -7.598 1.288 1.00 98.31 125 GLU A N 1
ATOM 989 C CA . GLU A 1 125 ? -9.997 -7.649 0.022 1.00 98.31 125 GLU A CA 1
ATOM 990 C C . GLU A 1 125 ? -9.224 -6.939 -1.086 1.00 98.31 125 GLU A C 1
ATOM 992 O O . GLU A 1 125 ? -8.443 -6.021 -0.815 1.00 98.31 125 GLU A O 1
ATOM 997 N N . GLY A 1 126 ? -9.492 -7.328 -2.333 1.00 97.75 126 GLY A N 1
ATOM 998 C CA . GLY A 1 126 ? -8.903 -6.674 -3.491 1.00 97.75 126 GLY A CA 1
ATOM 999 C C . GLY A 1 126 ? -7.435 -6.992 -3.741 1.00 97.75 126 GLY A C 1
ATOM 1000 O O . GLY A 1 126 ? -6.894 -7.977 -3.233 1.00 97.75 126 GLY A O 1
ATOM 1001 N N . ALA A 1 127 ? -6.797 -6.162 -4.561 1.00 97.88 127 ALA A N 1
ATOM 1002 C CA . ALA A 1 127 ? -5.406 -6.329 -4.951 1.00 97.88 127 ALA A CA 1
ATOM 1003 C C . ALA A 1 127 ? -4.703 -4.986 -5.173 1.00 97.88 127 ALA A C 1
ATOM 1005 O O . ALA A 1 127 ? -5.333 -3.942 -5.346 1.00 97.88 127 ALA A O 1
ATOM 1006 N N . GLY A 1 128 ? -3.377 -5.027 -5.126 1.00 98.12 128 GLY A N 1
ATOM 1007 C CA . GLY A 1 128 ? -2.538 -3.841 -5.172 1.00 98.12 128 GLY A CA 1
ATOM 1008 C C . GLY A 1 128 ? -1.066 -4.173 -5.326 1.00 98.12 128 GLY A C 1
ATOM 1009 O O . GLY A 1 128 ? -0.682 -5.331 -5.512 1.00 98.12 128 GLY A O 1
ATOM 1010 N N . LEU A 1 129 ? -0.238 -3.151 -5.157 1.00 98.62 129 LEU A N 1
ATOM 1011 C CA . LEU A 1 129 ? 1.196 -3.291 -4.958 1.00 98.62 129 LEU A CA 1
ATOM 1012 C C . LEU A 1 129 ? 1.599 -2.654 -3.632 1.00 98.62 129 LEU A C 1
ATOM 1014 O O . LEU A 1 129 ? 0.961 -1.715 -3.155 1.00 98.62 129 LEU A O 1
ATOM 1018 N N . ILE A 1 130 ? 2.685 -3.158 -3.064 1.00 98.62 130 ILE A N 1
ATOM 1019 C CA . ILE A 1 130 ? 3.370 -2.531 -1.943 1.00 98.62 130 ILE A CA 1
ATOM 1020 C C . ILE A 1 130 ? 4.825 -2.306 -2.306 1.00 98.62 130 ILE A C 1
ATOM 1022 O O . ILE A 1 130 ? 5.475 -3.178 -2.886 1.00 98.62 130 ILE A O 1
ATOM 1026 N N . LEU A 1 131 ? 5.308 -1.116 -1.982 1.00 98.56 131 LEU A N 1
ATOM 1027 C CA . LEU A 1 131 ? 6.715 -0.765 -2.008 1.00 98.56 131 LEU A CA 1
ATOM 1028 C C . LEU A 1 131 ? 7.182 -0.794 -0.560 1.00 98.56 131 LEU A C 1
ATOM 1030 O O . LEU A 1 131 ? 6.497 -0.252 0.305 1.00 98.56 131 LEU A O 1
ATOM 1034 N N . GLY A 1 132 ? 8.321 -1.419 -0.285 1.00 97.69 132 GLY A N 1
ATOM 1035 C CA . GLY A 1 132 ? 8.844 -1.462 1.074 1.00 97.69 132 GLY A CA 1
ATOM 1036 C C . GLY A 1 132 ? 10.333 -1.752 1.143 1.00 97.69 132 GLY A C 1
ATOM 1037 O O . GLY A 1 132 ? 10.864 -2.533 0.349 1.00 97.69 132 GLY A O 1
ATOM 1038 N N . ARG A 1 133 ? 11.016 -1.156 2.120 1.00 96.50 133 ARG A N 1
ATOM 1039 C CA . ARG A 1 133 ? 12.395 -1.521 2.466 1.00 96.50 133 ARG A CA 1
ATOM 1040 C C . ARG A 1 133 ? 12.671 -1.362 3.956 1.00 96.50 133 ARG A C 1
ATOM 1042 O O . ARG A 1 133 ? 11.901 -0.751 4.693 1.00 96.50 133 ARG A O 1
ATOM 1049 N N . ARG A 1 134 ? 13.770 -1.956 4.419 1.00 93.62 134 ARG A N 1
ATOM 1050 C CA . ARG A 1 134 ? 14.269 -1.723 5.779 1.00 93.62 134 ARG A CA 1
ATOM 1051 C C . ARG A 1 134 ? 15.156 -0.479 5.812 1.00 93.62 134 ARG A C 1
ATOM 1053 O O . ARG A 1 134 ? 15.747 -0.143 4.785 1.00 93.62 134 ARG A O 1
ATOM 1060 N N . PRO A 1 135 ? 15.345 0.137 6.994 1.00 88.12 135 PRO A N 1
ATOM 1061 C CA . PRO A 1 135 ? 16.317 1.207 7.146 1.00 88.12 135 PRO A CA 1
ATOM 1062 C C . PRO A 1 135 ? 17.680 0.810 6.567 1.00 88.12 135 PRO A C 1
ATOM 1064 O O . PRO A 1 135 ? 18.228 -0.236 6.926 1.00 88.12 135 PRO A O 1
ATOM 1067 N N . ASN A 1 136 ? 18.248 1.684 5.736 1.00 84.38 136 ASN A N 1
ATOM 1068 C CA . ASN A 1 136 ? 19.544 1.535 5.055 1.00 84.38 136 ASN A CA 1
ATOM 1069 C C . ASN A 1 136 ? 19.600 0.530 3.891 1.00 84.38 136 ASN A C 1
ATOM 1071 O O . ASN A 1 136 ? 20.649 0.435 3.246 1.00 84.38 136 ASN A O 1
ATOM 1075 N N . ASP A 1 137 ? 18.519 -0.191 3.580 1.00 92.25 137 ASP A N 1
ATOM 1076 C CA . ASP A 1 137 ? 18.462 -0.943 2.326 1.00 92.25 137 ASP A CA 1
ATOM 1077 C C . ASP A 1 137 ? 18.453 0.044 1.150 1.00 92.25 137 ASP A C 1
ATOM 1079 O O . ASP A 1 137 ? 17.837 1.109 1.202 1.00 92.25 137 ASP A O 1
ATOM 1083 N N . ARG A 1 138 ? 19.149 -0.292 0.059 1.00 88.44 138 ARG A N 1
ATOM 1084 C CA . ARG A 1 138 ? 19.228 0.607 -1.105 1.00 88.44 138 ARG A CA 1
ATOM 1085 C C . ARG A 1 138 ? 17.927 0.657 -1.897 1.00 88.44 138 ARG A C 1
ATOM 1087 O O . ARG A 1 138 ? 17.564 1.724 -2.380 1.00 88.44 138 ARG A O 1
ATOM 1094 N N . SER A 1 139 ? 17.237 -0.474 -2.008 1.00 95.69 139 SER A N 1
ATOM 1095 C CA . SER A 1 139 ? 16.119 -0.634 -2.937 1.00 95.69 139 SER A CA 1
ATOM 1096 C C . SER A 1 139 ? 14.787 -0.831 -2.226 1.00 95.69 139 SER A C 1
ATOM 1098 O O . SER A 1 139 ? 14.726 -1.547 -1.227 1.00 95.69 139 SER A O 1
ATOM 1100 N N . LEU A 1 140 ? 13.717 -0.261 -2.782 1.00 97.62 140 LEU A N 1
ATOM 1101 C CA . LEU A 1 140 ? 12.341 -0.618 -2.434 1.00 97.62 140 LEU A CA 1
ATOM 1102 C C . LEU A 1 140 ? 11.984 -1.931 -3.126 1.00 97.62 140 LEU A C 1
ATOM 1104 O O . LEU A 1 140 ? 12.035 -2.039 -4.350 1.00 97.62 140 LEU A O 1
ATOM 1108 N N . THR A 1 141 ? 11.618 -2.941 -2.344 1.00 98.12 141 THR A N 1
ATOM 1109 C CA . THR A 1 141 ? 11.044 -4.168 -2.898 1.00 98.12 141 THR A CA 1
ATOM 1110 C C . THR A 1 141 ? 9.608 -3.891 -3.309 1.00 98.12 141 THR A C 1
ATOM 1112 O O . THR A 1 141 ? 8.863 -3.271 -2.553 1.00 98.12 141 THR A O 1
ATOM 1115 N N . VAL A 1 142 ? 9.232 -4.358 -4.497 1.00 98.44 142 VAL A N 1
ATOM 1116 C CA . VAL A 1 142 ? 7.871 -4.255 -5.022 1.00 98.44 142 VAL A CA 1
ATOM 1117 C C . VAL A 1 142 ? 7.218 -5.628 -4.958 1.00 98.44 142 VAL A C 1
ATOM 1119 O O . VAL A 1 142 ? 7.698 -6.586 -5.573 1.00 98.44 142 VAL A O 1
ATOM 1122 N N . GLU A 1 143 ? 6.116 -5.727 -4.221 1.00 97.81 143 GLU A N 1
ATOM 1123 C CA . GLU A 1 143 ? 5.371 -6.973 -4.031 1.00 97.81 143 GLU A CA 1
ATOM 1124 C C . GLU A 1 143 ? 3.894 -6.805 -4.383 1.00 97.81 143 GLU A C 1
ATOM 1126 O O . GLU A 1 143 ? 3.310 -5.734 -4.227 1.00 97.81 143 GLU A O 1
ATOM 1131 N N . MET A 1 144 ? 3.274 -7.891 -4.845 1.00 97.00 144 MET A N 1
ATOM 1132 C CA . MET A 1 144 ? 1.835 -7.933 -5.081 1.00 97.00 144 MET A CA 1
ATOM 1133 C C . MET A 1 144 ? 1.072 -8.083 -3.763 1.00 97.00 144 MET A C 1
ATOM 1135 O O . MET A 1 144 ? 1.323 -9.009 -2.989 1.00 97.00 144 MET A O 1
ATOM 1139 N N . LEU A 1 145 ? 0.071 -7.231 -3.561 1.00 97.12 145 LEU A N 1
ATOM 1140 C CA . LEU A 1 145 ? -0.917 -7.363 -2.498 1.00 97.12 145 LEU A CA 1
ATOM 1141 C C . LEU A 1 145 ? -2.093 -8.211 -2.983 1.00 97.12 145 LEU A C 1
ATOM 1143 O O . LEU A 1 145 ? -2.685 -7.937 -4.025 1.00 97.12 145 LEU A O 1
ATOM 1147 N N . LYS A 1 146 ? -2.436 -9.236 -2.202 1.00 95.00 146 LYS A N 1
ATOM 1148 C CA . LYS A 1 146 ? -3.602 -10.108 -2.399 1.00 95.00 146 LYS A CA 1
ATOM 1149 C C . LYS A 1 146 ? -4.185 -10.514 -1.044 1.00 95.00 146 LYS A C 1
ATOM 1151 O O . LYS A 1 146 ? -3.432 -10.489 -0.063 1.00 95.00 146 LYS A O 1
ATOM 1156 N N . PRO A 1 147 ? -5.458 -10.937 -0.962 1.00 96.75 147 PRO A N 1
ATOM 1157 C CA . PRO A 1 147 ? -6.079 -11.296 0.308 1.00 96.75 147 PRO A CA 1
ATOM 1158 C C . PRO A 1 147 ? -5.258 -12.332 1.086 1.00 96.75 147 PRO A C 1
ATOM 1160 O O . PRO A 1 147 ? -4.760 -13.311 0.524 1.00 96.75 147 PRO A O 1
ATOM 1163 N N . GLY A 1 148 ? -5.083 -12.084 2.384 1.00 96.56 148 GLY A N 1
ATOM 1164 C CA . GLY A 1 148 ? -4.271 -12.893 3.293 1.00 96.56 148 GLY A CA 1
ATOM 1165 C C . GLY A 1 148 ? -2.777 -12.549 3.327 1.00 96.56 148 GLY A C 1
ATOM 1166 O O . GLY A 1 148 ? -2.070 -13.077 4.188 1.00 96.56 148 GLY A O 1
ATOM 1167 N N . ALA A 1 149 ? -2.279 -11.670 2.448 1.00 96.25 149 ALA A N 1
ATOM 1168 C CA . ALA A 1 149 ? -0.910 -11.161 2.538 1.00 96.25 149 ALA A CA 1
ATOM 1169 C C . ALA A 1 149 ? -0.718 -10.340 3.824 1.00 96.25 149 ALA A C 1
ATOM 1171 O O . ALA A 1 149 ? -1.609 -9.589 4.230 1.00 96.25 149 ALA A O 1
ATOM 1172 N N . LYS A 1 150 ? 0.447 -10.497 4.465 1.00 98.12 150 LYS A N 1
ATOM 1173 C CA . LYS A 1 150 ? 0.772 -9.885 5.758 1.00 98.12 150 LYS A CA 1
ATOM 1174 C C . LYS A 1 150 ? 2.125 -9.202 5.714 1.00 98.12 150 LYS A C 1
ATOM 1176 O O . LYS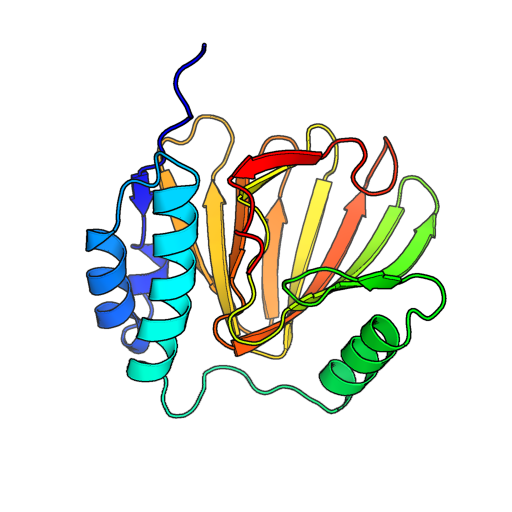 A 1 150 ? 3.096 -9.804 5.265 1.00 98.12 150 LYS A O 1
ATOM 1181 N N . PHE A 1 151 ? 2.182 -7.999 6.268 1.00 97.94 151 PHE A N 1
ATOM 1182 C CA . PHE A 1 151 ? 3.396 -7.195 6.354 1.00 97.94 151 PHE A CA 1
ATOM 1183 C C . PHE A 1 151 ? 3.584 -6.701 7.785 1.00 97.94 151 PHE A C 1
ATOM 1185 O O . PHE A 1 151 ? 2.613 -6.482 8.508 1.00 97.94 151 PHE A O 1
ATOM 1192 N N . HIS A 1 152 ? 4.839 -6.559 8.204 1.00 97.94 152 HIS A N 1
ATOM 1193 C CA . HIS A 1 152 ? 5.208 -5.982 9.495 1.00 97.94 152 HIS A CA 1
ATOM 1194 C C . HIS A 1 152 ? 6.212 -4.868 9.235 1.00 97.94 152 HIS A C 1
ATOM 1196 O O . HIS A 1 152 ? 7.375 -5.147 8.936 1.00 97.94 152 HIS A O 1
ATOM 1202 N N . PHE A 1 153 ? 5.746 -3.629 9.348 1.00 97.19 153 PHE A N 1
ATOM 1203 C CA . PHE A 1 153 ? 6.583 -2.447 9.248 1.00 97.19 153 PHE A CA 1
ATOM 1204 C C . PHE A 1 153 ? 7.004 -2.034 10.652 1.00 97.19 153 PHE A C 1
ATOM 1206 O O . PHE A 1 153 ? 6.194 -1.738 11.530 1.00 97.19 153 PHE A O 1
ATOM 1213 N N . LYS A 1 154 ? 8.310 -2.122 10.881 1.00 97.06 154 LYS A N 1
ATOM 1214 C CA . LYS A 1 154 ? 8.945 -1.629 12.097 1.00 97.06 154 LYS A CA 1
ATOM 1215 C C . LYS A 1 154 ?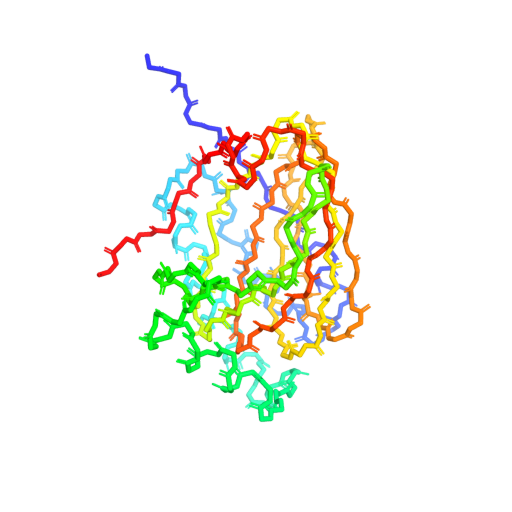 9.256 -0.140 11.936 1.00 97.06 154 LYS A C 1
ATOM 1217 O O . LYS A 1 154 ? 9.394 0.313 10.797 1.00 97.06 154 LYS A O 1
ATOM 1222 N N . PRO A 1 155 ? 9.473 0.583 13.045 1.00 96.25 155 PRO A N 1
ATOM 1223 C CA . PRO A 1 155 ? 9.916 1.968 12.989 1.00 96.25 155 PRO A CA 1
ATOM 1224 C C . PRO A 1 155 ? 11.099 2.177 12.029 1.00 96.25 155 PRO A C 1
ATOM 1226 O O . PRO A 1 155 ? 12.062 1.402 12.030 1.00 96.25 155 PRO A O 1
ATOM 1229 N N . GLY A 1 156 ? 11.002 3.219 11.206 1.00 95.81 156 GLY A N 1
ATOM 1230 C CA . GLY A 1 156 ? 11.974 3.619 10.189 1.00 95.81 156 GLY A CA 1
ATOM 1231 C C . GLY A 1 156 ? 11.898 2.855 8.864 1.00 95.81 156 GLY A C 1
ATOM 1232 O O . GLY A 1 156 ? 12.693 3.141 7.975 1.00 95.81 156 GLY A O 1
ATOM 1233 N N . MET A 1 157 ? 11.004 1.872 8.710 1.00 97.69 157 MET A N 1
ATOM 1234 C CA . MET A 1 157 ? 10.799 1.213 7.414 1.00 97.69 157 MET A CA 1
ATOM 1235 C C . MET A 1 157 ? 10.021 2.126 6.465 1.00 97.69 157 MET A C 1
ATOM 1237 O O . MET A 1 157 ? 8.893 2.513 6.776 1.00 97.69 157 MET A O 1
ATOM 1241 N N . GLU A 1 158 ? 10.595 2.425 5.297 1.00 97.75 158 GLU A N 1
ATOM 1242 C CA . GLU A 1 158 ? 9.876 3.150 4.250 1.00 97.75 158 GLU A CA 1
ATOM 1243 C C . GLU A 1 158 ? 8.935 2.220 3.492 1.00 97.75 158 GLU A C 1
ATOM 1245 O O . GLU A 1 158 ? 9.325 1.106 3.116 1.00 97.75 158 GLU A O 1
ATOM 1250 N N . HIS A 1 159 ? 7.712 2.680 3.241 1.00 98.31 159 HIS A N 1
ATOM 1251 C CA . HIS A 1 159 ? 6.730 1.921 2.486 1.00 98.31 159 HIS A CA 1
ATOM 1252 C C . HIS A 1 159 ? 5.662 2.799 1.818 1.00 98.31 159 HIS A C 1
ATOM 1254 O O . HIS A 1 159 ? 5.481 3.964 2.155 1.00 98.31 159 HIS A O 1
ATOM 1260 N N . CYS A 1 160 ? 4.979 2.225 0.827 1.00 98.50 160 CYS A N 1
ATOM 1261 C CA . CYS A 1 160 ? 3.843 2.823 0.126 1.00 98.50 160 CYS A CA 1
ATOM 1262 C C . CYS A 1 160 ? 2.899 1.713 -0.348 1.00 98.50 160 CYS A C 1
ATOM 1264 O O . CYS A 1 160 ? 3.354 0.679 -0.846 1.00 98.50 160 CYS A O 1
ATOM 1266 N N . LEU A 1 161 ? 1.588 1.930 -0.223 1.00 98.75 161 LEU A N 1
ATOM 1267 C CA . LEU A 1 161 ? 0.560 1.051 -0.780 1.00 98.75 161 LEU A CA 1
ATOM 1268 C C . LEU A 1 161 ? -0.079 1.693 -2.013 1.00 98.75 161 LEU A C 1
ATOM 1270 O O . LEU A 1 161 ? -0.502 2.847 -1.971 1.00 98.75 161 LEU A O 1
ATOM 1274 N N . ILE A 1 162 ? -0.228 0.899 -3.073 1.00 98.69 162 ILE A N 1
ATOM 1275 C CA . ILE A 1 162 ? -0.875 1.284 -4.329 1.00 98.69 162 ILE A CA 1
ATOM 1276 C C . ILE A 1 162 ? -2.078 0.364 -4.552 1.00 98.69 162 ILE A C 1
ATOM 1278 O O . ILE A 1 162 ? -1.922 -0.839 -4.776 1.00 98.69 162 ILE A O 1
ATOM 1282 N N . GLY A 1 163 ? -3.286 0.921 -4.509 1.00 98.25 163 GLY A N 1
ATOM 1283 C CA . GLY A 1 163 ? -4.531 0.232 -4.842 1.00 98.25 163 GLY A CA 1
ATOM 1284 C C . GLY A 1 163 ? -4.719 0.148 -6.352 1.00 98.25 163 GLY A C 1
ATOM 1285 O O . GLY A 1 163 ? -5.455 0.935 -6.939 1.00 98.25 163 GLY A O 1
ATOM 1286 N N . THR A 1 164 ? -4.049 -0.802 -7.004 1.00 97.81 164 THR A N 1
ATOM 1287 C CA . THR A 1 164 ? -4.240 -1.055 -8.443 1.00 97.81 164 THR A CA 1
ATOM 1288 C C . THR A 1 164 ? -5.639 -1.595 -8.758 1.00 97.81 164 THR A C 1
ATOM 1290 O O . THR A 1 164 ? -6.150 -1.392 -9.856 1.00 97.81 164 THR A O 1
ATOM 1293 N N . GLU A 1 165 ? -6.282 -2.220 -7.772 1.00 97.38 165 GLU A N 1
ATOM 1294 C CA . GLU A 1 165 ? -7.720 -2.459 -7.689 1.00 97.38 165 GLU A CA 1
ATOM 1295 C C . GLU A 1 165 ? -8.272 -1.774 -6.427 1.00 97.38 165 GLU A C 1
ATOM 1297 O O . GLU A 1 165 ? -7.532 -1.179 -5.642 1.00 97.38 165 GLU A O 1
ATOM 1302 N N . LYS A 1 166 ? -9.588 -1.857 -6.196 1.00 98.19 166 LYS A N 1
ATOM 1303 C CA . LYS A 1 166 ? -10.147 -1.528 -4.877 1.00 98.19 166 LYS A CA 1
ATOM 1304 C C . LYS A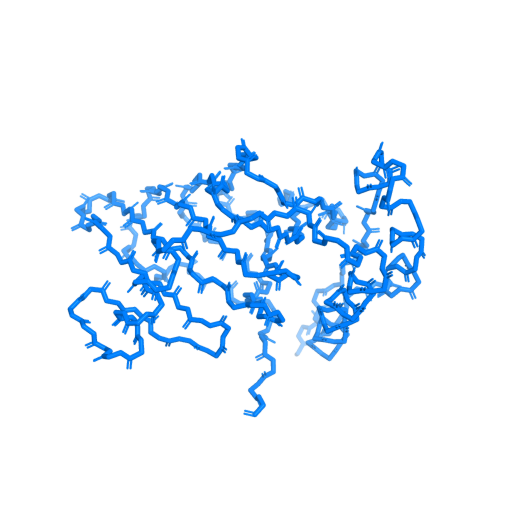 1 166 ? -9.464 -2.413 -3.844 1.00 98.19 166 LYS A C 1
ATOM 1306 O O . LYS A 1 166 ? -9.530 -3.625 -3.992 1.00 98.19 166 LYS A O 1
ATOM 1311 N N . LEU A 1 167 ? -8.844 -1.829 -2.827 1.00 98.69 167 LEU A N 1
ATOM 1312 C CA . LEU A 1 167 ? -7.977 -2.547 -1.898 1.00 98.69 167 LEU A CA 1
ATOM 1313 C C . LEU A 1 167 ? -8.382 -2.234 -0.456 1.00 98.69 167 LEU A C 1
ATOM 1315 O O . LEU A 1 167 ? -8.425 -1.072 -0.048 1.00 98.69 167 LEU A O 1
ATOM 1319 N N . LEU A 1 168 ? -8.679 -3.283 0.316 1.00 98.75 168 LEU A N 1
ATOM 1320 C CA . LEU A 1 168 ? -8.985 -3.179 1.742 1.00 98.75 168 LEU A CA 1
ATOM 1321 C C . LEU A 1 168 ? -7.855 -3.796 2.556 1.00 98.75 168 LEU A C 1
ATOM 1323 O O . LEU A 1 168 ? -7.597 -4.999 2.461 1.00 98.75 168 LEU A O 1
ATOM 1327 N N . VAL A 1 169 ? -7.229 -2.992 3.408 1.00 98.81 169 VAL A N 1
ATOM 1328 C CA . VAL A 1 169 ? -6.167 -3.448 4.307 1.00 98.81 169 VAL A CA 1
ATOM 1329 C C . VAL A 1 169 ? -6.577 -3.167 5.739 1.00 98.81 169 VAL A C 1
ATOM 1331 O O . VAL A 1 169 ? -7.029 -2.071 6.060 1.00 98.81 169 VAL A O 1
ATOM 1334 N N . PHE A 1 170 ? -6.434 -4.166 6.602 1.00 98.75 170 PHE A N 1
ATOM 1335 C CA . PHE A 1 170 ? -6.571 -3.982 8.036 1.00 98.75 170 PHE A CA 1
ATOM 1336 C C . PHE A 1 170 ? -5.195 -3.756 8.652 1.00 98.75 170 PHE A C 1
ATOM 1338 O O . PHE A 1 170 ? -4.280 -4.557 8.453 1.00 98.75 170 PHE A O 1
ATOM 1345 N N . GLU A 1 171 ? -5.065 -2.680 9.412 1.00 98.44 171 GLU A N 1
ATOM 1346 C CA . GLU A 1 171 ? -3.869 -2.331 10.161 1.00 98.44 171 GLU A CA 1
ATOM 1347 C C . GLU A 1 171 ? -4.112 -2.527 11.656 1.00 98.44 171 GLU A C 1
ATOM 1349 O O . GLU A 1 171 ? -5.131 -2.098 12.205 1.00 98.44 171 GLU A O 1
ATOM 1354 N N . ARG A 1 172 ? -3.119 -3.117 12.324 1.00 98.06 172 ARG A N 1
ATOM 1355 C CA . ARG A 1 172 ? -2.963 -3.059 13.780 1.00 98.06 172 ARG A CA 1
ATOM 1356 C C . ARG A 1 172 ? -1.606 -2.483 14.122 1.00 98.06 172 ARG A C 1
ATOM 1358 O O . ARG A 1 172 ? -0.596 -2.986 13.626 1.00 98.06 172 ARG A O 1
ATOM 1365 N N . SER A 1 173 ? -1.573 -1.506 15.014 1.00 96.31 173 SER A N 1
ATOM 1366 C CA . SER A 1 173 ? -0.339 -0.812 15.359 1.00 96.31 173 SER A CA 1
ATOM 1367 C C . SER A 1 173 ? -0.209 -0.493 16.846 1.00 96.31 173 SER A C 1
ATOM 1369 O O . SER A 1 173 ? -1.189 -0.393 17.590 1.00 96.31 173 SER A O 1
ATOM 1371 N N . ILE A 1 174 ? 1.048 -0.384 17.276 1.00 95.44 174 ILE A N 1
ATOM 1372 C CA . ILE A 1 174 ? 1.447 0.270 18.520 1.00 95.44 174 ILE A CA 1
ATOM 1373 C C . ILE A 1 174 ? 2.002 1.634 18.124 1.00 95.44 174 ILE A C 1
ATOM 1375 O O . ILE A 1 174 ? 3.056 1.707 17.500 1.00 95.44 174 ILE A O 1
ATOM 1379 N N . ASP A 1 175 ? 1.284 2.687 18.487 1.00 90.31 175 ASP A N 1
ATOM 1380 C CA . ASP A 1 175 ? 1.533 4.085 18.162 1.00 90.31 175 ASP A CA 1
ATOM 1381 C C . ASP A 1 175 ? 1.683 4.902 19.463 1.00 90.31 175 ASP A C 1
ATOM 1383 O O . ASP A 1 175 ? 0.692 5.315 20.077 1.00 90.31 175 ASP A O 1
ATOM 1387 N N . PRO A 1 176 ? 2.924 5.097 19.946 1.00 84.44 176 PRO A N 1
ATOM 1388 C CA . PRO A 1 176 ? 3.184 5.823 21.186 1.00 84.44 176 PRO A CA 1
ATOM 1389 C C . PRO A 1 176 ? 2.898 7.329 21.114 1.00 84.44 176 PRO A C 1
ATOM 1391 O O . PRO A 1 176 ? 2.594 7.921 22.151 1.00 84.44 176 PRO A O 1
ATOM 1394 N N . LYS A 1 177 ? 3.019 7.957 19.932 1.00 82.12 177 LYS A N 1
ATOM 1395 C CA . LYS A 1 177 ? 2.750 9.399 19.762 1.00 82.12 177 LYS A CA 1
ATOM 1396 C C . LYS A 1 177 ? 1.269 9.672 19.492 1.00 82.12 177 LYS A C 1
ATOM 1398 O O . LYS A 1 177 ? 0.778 10.742 19.843 1.00 82.12 177 LYS A O 1
ATOM 1403 N N . GLY A 1 178 ? 0.558 8.682 18.962 1.00 74.56 178 GLY A N 1
ATOM 1404 C CA . GLY A 1 178 ? -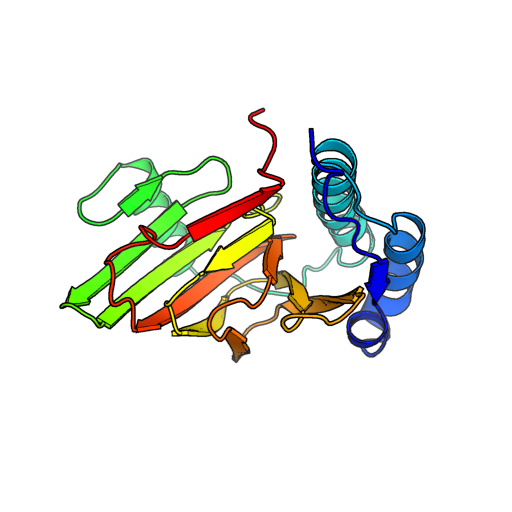0.871 8.703 18.694 1.00 74.56 178 GLY A CA 1
ATOM 1405 C C . GLY A 1 178 ? -1.190 9.197 17.285 1.00 74.56 178 GLY A C 1
ATOM 1406 O O . GLY A 1 178 ? -0.783 10.294 16.910 1.00 74.56 178 GLY A O 1
ATOM 1407 N N . MET A 1 179 ? -1.973 8.391 16.564 1.00 76.00 179 MET A N 1
ATOM 1408 C CA . MET A 1 179 ? -2.481 8.581 15.200 1.00 76.00 179 MET A CA 1
ATOM 1409 C C . MET A 1 179 ? -1.601 9.445 14.298 1.00 76.00 179 MET A C 1
ATOM 1411 O O . MET A 1 179 ? -1.905 10.613 14.051 1.00 76.00 179 MET A O 1
ATOM 1415 N N . ASP A 1 180 ? -0.547 8.824 13.774 1.00 75.25 180 ASP A N 1
ATOM 1416 C CA . ASP A 1 180 ? 0.262 9.339 12.663 1.00 75.25 180 ASP A CA 1
ATOM 1417 C C . ASP A 1 180 ? 1.047 10.637 12.997 1.00 75.25 180 ASP A C 1
ATOM 1419 O O . ASP A 1 180 ? 1.601 11.291 12.118 1.00 75.25 180 ASP A O 1
ATOM 1423 N N . GLN A 1 181 ? 1.180 10.999 14.281 1.00 82.00 181 GLN A N 1
ATOM 1424 C CA . GLN A 1 181 ? 2.035 12.113 14.735 1.00 82.00 181 GLN A CA 1
ATOM 1425 C C . GLN A 1 181 ? 3.541 11.870 14.544 1.00 82.00 181 GLN A C 1
ATOM 1427 O O . GLN A 1 181 ? 4.346 12.786 14.715 1.00 82.00 181 GLN A O 1
ATOM 1432 N N . ASP A 1 182 ? 3.939 10.633 14.257 1.00 87.25 182 ASP A N 1
ATOM 1433 C CA . ASP A 1 182 ? 5.320 10.228 13.996 1.00 87.25 182 ASP A CA 1
ATOM 1434 C C . ASP A 1 182 ? 5.588 9.931 12.513 1.00 87.25 182 ASP A C 1
ATOM 1436 O O . ASP A 1 182 ? 6.636 9.371 12.178 1.00 87.25 182 ASP A O 1
ATOM 1440 N N . LEU A 1 183 ? 4.630 10.277 11.651 1.00 90.88 183 LEU A N 1
ATOM 1441 C CA . LEU A 1 183 ? 4.677 10.020 10.226 1.00 90.88 183 LEU A CA 1
ATOM 1442 C C . LEU A 1 183 ? 5.598 11.020 9.521 1.00 90.88 183 LEU A C 1
ATOM 1444 O O . LEU A 1 183 ? 5.501 12.234 9.717 1.00 90.88 183 LEU A O 1
ATOM 1448 N N . ILE A 1 184 ? 6.490 10.502 8.681 1.00 94.00 184 ILE A N 1
ATOM 1449 C CA . ILE A 1 184 ? 7.405 11.287 7.857 1.00 94.00 184 ILE A CA 1
ATOM 1450 C C . ILE A 1 184 ? 7.111 10.981 6.395 1.00 94.00 184 ILE A C 1
ATOM 1452 O O . ILE A 1 184 ? 7.375 9.877 5.915 1.00 94.00 184 ILE A O 1
ATOM 1456 N N . PHE A 1 185 ? 6.612 11.991 5.687 1.00 94.69 185 PHE A N 1
ATOM 1457 C CA . PHE A 1 185 ? 6.415 11.934 4.246 1.00 94.69 185 PHE A CA 1
ATOM 1458 C C . PHE A 1 185 ? 7.740 12.108 3.512 1.00 94.69 185 PHE A C 1
ATOM 1460 O O . PHE A 1 185 ? 8.520 13.019 3.799 1.00 94.69 185 PHE A O 1
ATOM 1467 N N . ILE A 1 186 ? 7.984 11.215 2.560 1.00 95.50 186 ILE A N 1
ATOM 1468 C CA . ILE A 1 186 ? 9.141 11.260 1.668 1.00 95.50 186 ILE A CA 1
ATOM 1469 C C . ILE A 1 186 ? 8.697 11.797 0.312 1.00 95.50 186 ILE A C 1
ATOM 1471 O O . ILE A 1 186 ? 9.279 12.766 -0.170 1.00 95.50 186 ILE A O 1
ATOM 1475 N N . TYR A 1 187 ? 7.649 11.193 -0.257 1.00 96.81 187 TYR A N 1
ATOM 1476 C CA . TYR A 1 187 ? 6.965 11.666 -1.460 1.00 96.81 187 TYR A CA 1
ATOM 1477 C C . TYR A 1 187 ? 5.461 11.529 -1.296 1.00 96.81 187 TYR A C 1
ATOM 1479 O O . TYR A 1 187 ? 4.975 10.456 -0.931 1.00 96.81 187 TYR A O 1
ATOM 1487 N N . GLU A 1 188 ? 4.727 12.596 -1.588 1.00 95.69 188 GLU A N 1
ATOM 1488 C CA . GLU A 1 188 ? 3.279 12.620 -1.420 1.00 95.69 188 GLU A CA 1
ATOM 1489 C C . GLU A 1 188 ? 2.554 12.358 -2.751 1.00 95.69 188 GLU A C 1
ATOM 1491 O O . GLU A 1 188 ? 3.078 12.660 -3.832 1.00 95.69 188 GLU A O 1
ATOM 1496 N N . PRO A 1 189 ? 1.337 11.781 -2.717 1.00 94.50 189 PRO A N 1
ATOM 1497 C CA . PRO A 1 189 ? 0.491 11.713 -3.895 1.00 94.50 189 PRO A CA 1
ATOM 1498 C C . PRO A 1 189 ? 0.168 13.120 -4.399 1.00 94.50 189 PRO A C 1
ATOM 1500 O O . PRO A 1 189 ? -0.181 14.006 -3.619 1.00 94.50 189 PRO A O 1
ATOM 1503 N N . ALA A 1 190 ? 0.241 13.315 -5.711 1.00 89.31 190 ALA A N 1
ATOM 1504 C CA . ALA A 1 190 ? -0.170 14.557 -6.337 1.00 89.31 190 ALA A CA 1
ATOM 1505 C C . ALA A 1 190 ? -1.663 14.791 -6.063 1.00 89.31 190 ALA A C 1
ATOM 1507 O O . ALA A 1 190 ? -2.491 13.894 -6.240 1.00 89.31 190 ALA A O 1
ATOM 1508 N N . ASN A 1 191 ? -2.000 16.004 -5.628 1.00 69.25 191 ASN A N 1
ATOM 1509 C CA . ASN A 1 191 ? -3.389 16.434 -5.544 1.00 69.25 191 ASN A CA 1
ATOM 1510 C C . ASN A 1 191 ? -3.871 16.729 -6.970 1.00 69.25 191 ASN A C 1
ATOM 1512 O O . ASN A 1 191 ? -3.473 17.745 -7.540 1.00 69.25 191 ASN A O 1
ATOM 1516 N N . ASP A 1 192 ? -4.674 15.830 -7.539 1.00 53.81 192 ASP A N 1
ATOM 1517 C CA . ASP A 1 192 ? -5.415 16.091 -8.781 1.00 53.81 192 ASP A CA 1
ATOM 1518 C C . ASP A 1 192 ? -6.543 17.122 -8.566 1.00 53.81 192 ASP A C 1
ATOM 1520 O O . ASP A 1 192 ? -7.206 17.088 -7.497 1.00 53.81 192 ASP A O 1
#

Secondary structure (DSSP, 8-state):
-PPPP-BEEE-TTGGGSGGGHHHHHHHHTT--B-SHHHHHHHHHHHHHHHHHH-TT-S----HHHHHHHHHHHTT-TTEEEETTEEEEEEEEETTEEEEEEEEPTT-B--EEEESS-EEEEEEEEE-EEEEE--TT-SEEEEEEE-TT-EEEE-TT--EEEE-SS-EEEEEEEE-SS-TTTTEEEEEPPP--

pLDDT: mean 94.17, std 7.87, range [41.56, 98.81]

Radius of gyration: 15.92 Å; chains: 1; bounding box: 40×38×42 Å